Protein AF-A0A9D4PZQ8-F1 (afdb_monomer_lite)

Structure (mmCIF, N/CA/C/O backbone):
data_AF-A0A9D4PZQ8-F1
#
_entry.id   AF-A0A9D4PZQ8-F1
#
loop_
_atom_site.group_PDB
_atom_site.id
_atom_site.type_symbol
_atom_site.label_atom_id
_atom_site.label_alt_id
_atom_site.label_comp_id
_atom_site.label_asym_id
_atom_site.label_entity_id
_atom_site.label_seq_id
_atom_site.pdbx_PDB_ins_code
_atom_site.Cartn_x
_atom_site.Cartn_y
_atom_site.Cartn_z
_atom_site.occupancy
_atom_site.B_iso_or_equiv
_atom_site.auth_seq_id
_atom_site.auth_comp_id
_atom_site.auth_asym_id
_atom_site.auth_atom_id
_atom_site.pdbx_PDB_model_num
ATOM 1 N N . MET A 1 1 ? -15.134 10.554 10.521 1.00 44.50 1 MET A N 1
ATOM 2 C CA . MET A 1 1 ? -15.405 10.206 11.937 1.00 44.50 1 MET A CA 1
ATOM 3 C C . MET A 1 1 ? -14.062 10.212 12.664 1.00 44.50 1 MET A C 1
ATOM 5 O O . MET A 1 1 ? -13.111 9.710 12.085 1.00 44.50 1 MET A O 1
ATOM 9 N N . LYS A 1 2 ? -13.906 10.844 13.838 1.00 48.41 2 LYS A N 1
ATOM 10 C CA . LYS A 1 2 ? -12.590 10.905 14.511 1.00 48.41 2 LYS A CA 1
ATOM 11 C C . LYS A 1 2 ? -12.304 9.585 15.237 1.00 48.41 2 LYS A C 1
ATOM 13 O O . LYS A 1 2 ? -12.629 9.455 16.414 1.00 48.41 2 LYS A O 1
ATOM 18 N N . VAL A 1 3 ? -11.689 8.634 14.533 1.00 60.78 3 VAL A N 1
ATOM 19 C CA . VAL A 1 3 ? -11.240 7.337 15.083 1.00 60.78 3 VAL A CA 1
ATOM 20 C C . VAL A 1 3 ? -10.317 7.534 16.292 1.00 60.78 3 VAL A C 1
ATOM 22 O O . VAL A 1 3 ? -10.398 6.782 17.257 1.00 60.78 3 VAL A O 1
ATOM 25 N N . SER A 1 4 ? -9.549 8.632 16.309 1.00 64.62 4 SER A N 1
ATOM 26 C CA . SER A 1 4 ? -8.685 9.015 17.433 1.00 64.62 4 SER A CA 1
ATOM 27 C C . SER A 1 4 ? -9.417 9.145 18.772 1.00 64.62 4 SER A C 1
ATOM 29 O O . SER A 1 4 ? -8.834 8.894 19.819 1.00 64.62 4 SER A O 1
ATOM 31 N N . CYS A 1 5 ? -10.692 9.541 18.766 1.00 66.81 5 CYS A N 1
ATOM 32 C CA . CYS A 1 5 ? -11.461 9.661 20.001 1.00 66.81 5 CYS A CA 1
ATOM 33 C C . CYS A 1 5 ? -11.818 8.276 20.558 1.00 66.81 5 CYS A C 1
ATOM 35 O O . CYS A 1 5 ? -11.727 8.050 21.759 1.00 66.81 5 CYS A O 1
ATOM 37 N N . ALA A 1 6 ? -12.164 7.332 19.676 1.00 65.50 6 ALA A N 1
ATOM 38 C CA . ALA A 1 6 ? -12.470 5.960 20.060 1.00 65.50 6 ALA A CA 1
ATOM 39 C C . ALA A 1 6 ? -11.222 5.228 20.577 1.00 65.50 6 ALA A C 1
ATOM 41 O O . ALA A 1 6 ? -11.290 4.577 21.614 1.00 65.50 6 ALA A O 1
ATOM 42 N N . THR A 1 7 ? -10.066 5.392 19.926 1.00 70.50 7 THR A N 1
ATOM 43 C CA . THR A 1 7 ? -8.811 4.765 20.377 1.00 70.50 7 THR A CA 1
ATOM 44 C C . THR A 1 7 ? -8.305 5.339 21.702 1.00 70.50 7 THR A C 1
ATOM 46 O O . THR A 1 7 ? -7.795 4.594 22.534 1.00 70.50 7 THR A O 1
ATOM 49 N N . LEU A 1 8 ? -8.507 6.637 21.962 1.00 78.62 8 LEU A N 1
ATOM 50 C CA . LEU A 1 8 ? -8.163 7.250 23.251 1.00 78.62 8 LEU A CA 1
ATOM 51 C C . LEU A 1 8 ? -8.954 6.654 24.421 1.00 78.62 8 LEU A C 1
ATOM 53 O O . LEU A 1 8 ? -8.379 6.450 25.493 1.00 78.62 8 LEU A O 1
ATOM 57 N N . VAL A 1 9 ? -10.240 6.344 24.219 1.00 81.94 9 VAL A N 1
ATOM 58 C CA . VAL A 1 9 ? -11.079 5.705 25.247 1.00 81.94 9 VAL A CA 1
ATOM 59 C C . VAL A 1 9 ? -10.479 4.365 25.668 1.00 81.94 9 VAL A C 1
ATOM 61 O O . VAL A 1 9 ? -10.385 4.098 26.860 1.00 81.94 9 VAL A O 1
ATOM 64 N N . PHE A 1 10 ? -9.995 3.564 24.720 1.00 85.19 10 PHE A N 1
ATOM 65 C CA . PHE A 1 10 ? -9.394 2.253 24.993 1.00 85.19 10 PHE A CA 1
ATOM 66 C C . PHE A 1 10 ? -7.896 2.306 25.332 1.00 85.19 10 PHE A C 1
ATOM 68 O O . PHE A 1 10 ? -7.243 1.267 25.401 1.00 85.19 10 PHE A O 1
ATOM 75 N N . SER A 1 11 ? -7.331 3.495 25.559 1.00 86.88 11 SER A N 1
ATOM 76 C CA . SER A 1 11 ? -5.900 3.629 25.831 1.00 86.88 11 SER A CA 1
ATOM 77 C C . SER A 1 11 ? -5.494 3.024 27.187 1.00 86.88 11 SER A C 1
ATOM 79 O O . SER A 1 11 ? -6.258 3.094 28.160 1.00 86.88 11 SER A O 1
ATOM 81 N N . PRO A 1 12 ? -4.248 2.520 27.319 1.00 88.38 12 PRO A N 1
ATOM 82 C CA . PRO A 1 12 ? -3.737 1.989 28.585 1.00 88.38 12 PRO A CA 1
ATOM 83 C C . PRO A 1 12 ? -3.819 2.983 29.746 1.00 88.38 12 PRO A C 1
ATOM 85 O O . PRO A 1 12 ? -4.042 2.580 30.887 1.00 88.38 12 PRO A O 1
ATOM 88 N N . ALA A 1 13 ? -3.670 4.281 29.462 1.00 91.00 13 ALA A N 1
ATOM 89 C CA . ALA A 1 13 ? -3.755 5.338 30.463 1.00 91.00 13 ALA A CA 1
ATOM 90 C C . ALA A 1 13 ? -5.168 5.450 31.055 1.00 91.00 13 ALA A C 1
ATOM 92 O O . ALA A 1 13 ? -5.319 5.500 32.276 1.00 91.00 13 ALA A O 1
ATOM 93 N N . VAL A 1 14 ? -6.206 5.438 30.211 1.00 90.19 14 VAL A N 1
ATOM 94 C CA . VAL A 1 14 ? -7.604 5.508 30.666 1.00 90.19 14 VAL A CA 1
ATOM 95 C C . VAL A 1 14 ? -7.984 4.242 31.431 1.00 90.19 14 VAL A C 1
ATOM 97 O O . VAL A 1 14 ? -8.520 4.337 32.534 1.00 90.19 14 VAL A O 1
ATOM 100 N N . ILE A 1 15 ? -7.636 3.065 30.901 1.00 91.56 15 ILE A N 1
ATOM 101 C CA . ILE A 1 15 ? -7.900 1.775 31.557 1.00 91.56 15 ILE A CA 1
ATOM 102 C C . ILE A 1 15 ? -7.240 1.726 32.941 1.00 91.56 15 ILE A C 1
ATOM 104 O O . ILE A 1 15 ? -7.916 1.450 33.930 1.00 91.56 15 ILE A O 1
ATOM 108 N N . SER A 1 16 ? -5.950 2.064 33.031 1.00 92.38 16 SER A N 1
ATOM 109 C CA . SER A 1 16 ? -5.212 2.063 34.304 1.00 92.38 16 SER A CA 1
ATOM 110 C C . SER A 1 16 ? -5.800 3.055 35.309 1.00 92.38 16 SER A C 1
ATOM 112 O O . SER A 1 16 ? -5.830 2.783 36.508 1.00 92.38 16 SER A O 1
ATOM 114 N N . SER A 1 17 ? -6.302 4.195 34.825 1.00 92.00 17 SER A N 1
ATOM 115 C CA . SER A 1 17 ? -6.950 5.203 35.670 1.00 92.00 17 SER A CA 1
ATOM 116 C C . SER A 1 17 ? -8.256 4.672 36.266 1.00 92.00 17 SER A C 1
ATOM 118 O O . SER A 1 17 ? -8.489 4.823 37.464 1.00 92.00 17 SER A O 1
ATOM 120 N N . LEU A 1 18 ? -9.082 3.993 35.464 1.00 91.38 18 LEU A N 1
ATOM 121 C CA . LEU A 1 18 ? -10.315 3.355 35.938 1.00 91.38 18 LEU A CA 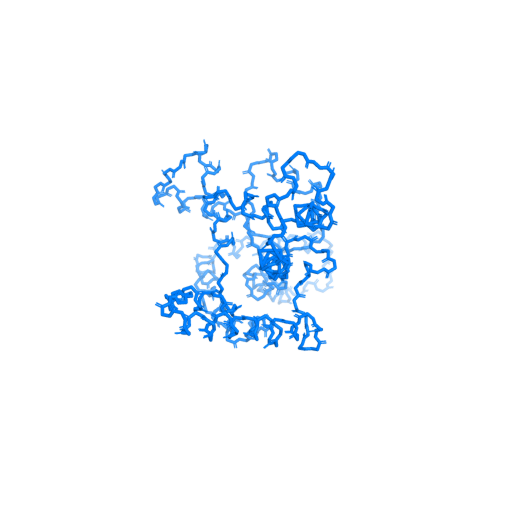1
ATOM 122 C C . LEU A 1 18 ? -10.024 2.226 36.933 1.00 91.38 18 LEU A C 1
ATOM 124 O O . LEU A 1 18 ? -10.668 2.161 37.978 1.00 91.38 18 LEU A O 1
ATOM 128 N N . GLU A 1 19 ? -9.017 1.391 36.665 1.00 93.31 19 GLU A N 1
ATOM 129 C CA . GLU A 1 19 ? -8.572 0.349 37.600 1.00 93.31 19 GLU A CA 1
ATOM 130 C C . GLU A 1 19 ? -8.093 0.926 38.931 1.00 93.31 19 GLU A C 1
ATOM 132 O O . GLU A 1 19 ? -8.376 0.374 39.999 1.00 93.31 19 GLU A O 1
ATOM 137 N N . PHE A 1 20 ? -7.367 2.043 38.879 1.00 93.12 20 PHE A N 1
ATOM 138 C CA . PHE A 1 20 ? -6.907 2.733 40.073 1.00 93.12 20 PHE A CA 1
ATOM 139 C C . PHE A 1 20 ? -8.083 3.276 40.890 1.00 93.12 20 PHE A C 1
ATOM 141 O O . PHE A 1 20 ? -8.125 3.045 42.099 1.00 93.12 20 PHE A O 1
ATOM 148 N N . LEU A 1 21 ? -9.052 3.937 40.247 1.00 92.19 21 LEU A N 1
ATOM 149 C CA . LEU A 1 21 ? -10.245 4.469 40.916 1.00 92.19 21 LEU A CA 1
ATOM 150 C C . LEU A 1 21 ? -11.112 3.357 41.520 1.00 92.19 21 LEU A C 1
ATOM 152 O O . LEU A 1 21 ? -11.568 3.497 42.654 1.00 92.19 21 LEU A O 1
ATOM 156 N N . GLN A 1 22 ? -11.265 2.231 40.816 1.00 91.81 22 GLN A N 1
ATOM 157 C CA . GLN A 1 22 ? -11.989 1.060 41.313 1.00 91.81 22 GLN A CA 1
ATOM 158 C C . GLN A 1 22 ? -11.357 0.502 42.598 1.00 91.81 22 GLN A C 1
ATOM 160 O O . GLN A 1 22 ? -12.056 0.207 43.569 1.00 91.81 22 GLN A O 1
ATOM 165 N N . LYS A 1 23 ? -10.024 0.361 42.617 1.00 91.69 23 LYS A N 1
ATOM 166 C CA . LYS A 1 23 ? -9.278 -0.197 43.758 1.00 91.69 23 LYS A CA 1
ATOM 167 C C . LYS A 1 23 ? -9.123 0.794 44.913 1.00 91.69 23 LYS A C 1
ATOM 169 O O . LYS A 1 23 ? -8.933 0.372 46.051 1.00 91.69 23 LYS A O 1
ATOM 174 N N . ASN A 1 24 ? -9.212 2.097 44.640 1.00 91.31 24 ASN A N 1
ATOM 175 C CA . ASN A 1 24 ? -8.951 3.162 45.607 1.00 91.31 24 ASN A CA 1
ATOM 176 C C . ASN A 1 24 ? -10.146 4.128 45.719 1.00 91.31 24 ASN A C 1
ATOM 178 O O . ASN A 1 24 ? -10.041 5.294 45.335 1.00 91.31 24 ASN A O 1
ATOM 182 N N . PRO A 1 25 ? -11.269 3.710 46.334 1.00 86.38 25 PRO A N 1
ATOM 183 C CA . PRO A 1 25 ? -12.494 4.515 46.410 1.00 86.38 25 PRO A CA 1
ATOM 184 C C . PRO A 1 25 ? -12.366 5.793 47.258 1.00 86.38 25 PRO A C 1
ATOM 186 O O . PRO A 1 25 ? -13.304 6.580 47.317 1.00 86.38 25 PRO A O 1
ATOM 189 N N . LYS A 1 26 ? -11.227 6.001 47.935 1.00 89.56 26 LYS A N 1
ATOM 190 C CA . LYS A 1 26 ? -10.909 7.215 48.707 1.00 89.56 26 LYS A CA 1
ATOM 191 C C . LYS A 1 26 ? -9.968 8.178 47.976 1.00 89.56 26 LYS A C 1
ATOM 193 O O . LYS A 1 26 ? -9.690 9.248 48.502 1.00 89.56 26 LYS A O 1
ATOM 198 N N . ALA A 1 27 ? -9.446 7.804 46.806 1.00 88.75 27 ALA A N 1
ATOM 199 C CA . ALA A 1 27 ? -8.443 8.601 46.097 1.00 88.75 27 ALA A CA 1
ATOM 200 C C . ALA A 1 27 ? -9.022 9.849 45.407 1.00 88.75 27 ALA A C 1
ATOM 202 O O . ALA A 1 27 ? -8.272 10.749 45.047 1.00 88.75 27 ALA A O 1
ATOM 203 N N . HIS A 1 28 ? -10.341 9.904 45.214 1.00 90.88 28 HIS A N 1
ATOM 204 C CA . HIS A 1 28 ? -11.038 11.029 44.601 1.00 90.88 28 HIS A CA 1
ATOM 205 C C . HIS A 1 28 ? -12.471 11.105 45.139 1.00 90.88 28 HIS A C 1
ATOM 207 O O . HIS A 1 28 ? -13.066 10.072 45.441 1.00 90.88 28 HIS A O 1
ATOM 213 N N . GLU A 1 29 ? -13.048 12.306 45.198 1.00 91.31 29 GLU A N 1
ATOM 214 C CA . GLU A 1 29 ? -14.436 12.549 45.640 1.00 91.31 29 GLU A CA 1
ATOM 215 C C . GLU A 1 29 ? -15.465 11.676 44.899 1.00 91.31 29 GLU A C 1
ATOM 217 O O . GLU A 1 29 ? -16.406 11.162 45.497 1.00 91.31 29 GLU A O 1
ATOM 222 N N . ARG A 1 30 ? -15.221 11.436 43.609 1.00 88.50 30 ARG A N 1
ATOM 223 C CA . ARG A 1 30 ? -16.054 10.607 42.722 1.00 88.50 30 ARG A CA 1
ATOM 224 C C . ARG A 1 30 ? -15.556 9.171 42.535 1.00 88.50 30 ARG A C 1
ATOM 226 O O . ARG A 1 30 ? -16.133 8.430 41.750 1.00 88.50 30 ARG A O 1
ATOM 233 N N . ALA A 1 31 ? -14.485 8.747 43.213 1.00 86.62 31 ALA A N 1
ATOM 234 C CA . ALA A 1 31 ? -13.920 7.403 43.018 1.00 86.62 31 ALA A CA 1
ATOM 235 C C . ALA A 1 31 ? -14.918 6.286 43.379 1.00 86.62 31 ALA A C 1
ATOM 237 O O . ALA A 1 31 ? -14.895 5.211 42.784 1.00 86.62 31 ALA A O 1
ATOM 238 N N . SER A 1 32 ? -15.833 6.554 44.314 1.00 87.56 32 SER A N 1
ATOM 239 C CA . SER A 1 32 ? -16.907 5.635 44.698 1.00 87.56 32 SER A CA 1
ATOM 240 C C . SER A 1 32 ? -17.865 5.288 43.551 1.00 87.56 32 SER A C 1
ATOM 242 O O . SER A 1 32 ? -18.391 4.177 43.551 1.00 87.56 32 SER A O 1
ATOM 244 N N . GLU A 1 33 ? -18.041 6.171 42.559 1.00 89.56 33 GLU A N 1
ATOM 245 C CA . GLU A 1 33 ? -18.874 5.930 41.365 1.00 89.56 33 GLU A CA 1
ATOM 246 C C . GLU A 1 33 ? -18.308 4.811 40.474 1.00 89.56 33 GLU A C 1
ATOM 248 O O . GLU A 1 33 ? -19.037 4.198 39.700 1.00 89.56 33 GLU A O 1
ATOM 253 N N . PHE A 1 34 ? -17.012 4.512 40.596 1.00 87.19 34 PHE A N 1
ATOM 254 C CA . PHE A 1 34 ? -16.307 3.531 39.767 1.00 87.19 34 PHE A CA 1
ATOM 255 C C . PHE A 1 34 ? -16.133 2.172 40.453 1.00 87.19 34 PHE A C 1
ATOM 257 O O . PHE A 1 34 ? -15.422 1.314 39.941 1.00 87.19 34 PHE A O 1
ATOM 264 N N . ARG A 1 35 ? -16.771 1.934 41.603 1.00 85.81 35 ARG A N 1
ATOM 265 C CA . ARG A 1 35 ? -16.629 0.665 42.340 1.00 85.81 35 ARG A CA 1
ATOM 266 C C . ARG A 1 35 ? -17.006 -0.557 41.490 1.00 85.81 35 ARG A C 1
ATOM 268 O O . ARG A 1 35 ? -16.309 -1.570 41.524 1.00 85.81 35 ARG A O 1
ATOM 275 N N . ASP A 1 36 ? -18.051 -0.419 40.679 1.00 85.94 36 ASP A N 1
ATOM 276 C CA . ASP A 1 36 ? -18.642 -1.517 39.907 1.00 85.94 36 ASP A CA 1
ATOM 277 C C . ASP A 1 36 ? -18.233 -1.500 38.422 1.00 85.94 36 ASP A C 1
ATOM 279 O O . ASP A 1 36 ? -18.831 -2.178 37.590 1.00 85.94 36 ASP A O 1
ATOM 283 N N . CYS A 1 37 ? -17.184 -0.754 38.053 1.00 86.62 37 CYS A N 1
ATOM 284 C CA . CYS A 1 37 ? -16.765 -0.622 36.653 1.00 86.62 37 CYS A CA 1
ATOM 285 C C . CYS A 1 37 ? -15.916 -1.798 36.127 1.00 86.62 37 CYS A C 1
ATOM 287 O O . CYS A 1 37 ? -15.367 -1.714 35.029 1.00 86.62 37 CYS A O 1
ATOM 289 N N . GLY A 1 38 ? -15.815 -2.907 36.870 1.00 86.88 38 GLY A N 1
ATOM 290 C CA . GLY A 1 38 ? -14.958 -4.047 36.522 1.00 86.88 38 GLY A CA 1
ATOM 291 C C . GLY A 1 38 ? -15.260 -4.635 35.143 1.00 86.88 38 GLY A C 1
ATOM 292 O O . GLY A 1 38 ? -14.351 -4.823 34.340 1.00 86.88 38 GLY A O 1
ATOM 293 N N . SER A 1 39 ? -16.539 -4.842 34.819 1.00 83.44 39 SER A N 1
ATOM 294 C CA . SER A 1 39 ? -16.952 -5.327 33.495 1.00 83.44 39 SER A CA 1
ATOM 295 C C . SER A 1 39 ? -16.580 -4.350 32.377 1.00 83.44 39 SER A C 1
ATOM 297 O O . SER A 1 39 ? -16.154 -4.777 31.304 1.00 83.44 39 SER A O 1
ATOM 299 N N . THR A 1 40 ? -16.682 -3.044 32.638 1.00 85.12 40 THR A N 1
ATOM 300 C CA . THR A 1 40 ? -16.274 -1.992 31.699 1.00 85.12 40 THR A CA 1
ATOM 301 C C . THR A 1 40 ? -14.767 -2.019 31.470 1.00 85.12 40 THR A C 1
ATOM 303 O O . THR A 1 40 ? -14.331 -1.985 30.324 1.00 85.12 40 THR A O 1
ATOM 306 N N . ILE A 1 41 ? -13.967 -2.149 32.531 1.00 88.12 41 ILE A N 1
ATOM 307 C CA . ILE A 1 41 ? -12.506 -2.286 32.433 1.00 88.12 41 ILE A CA 1
ATOM 308 C C . ILE A 1 41 ? -12.140 -3.515 31.594 1.00 88.12 41 ILE A C 1
ATOM 310 O O . ILE A 1 41 ? -11.307 -3.408 30.695 1.00 88.12 41 ILE A O 1
ATOM 314 N N . THR A 1 42 ? -12.775 -4.664 31.846 1.00 89.12 42 THR A N 1
ATOM 315 C CA . THR A 1 42 ? -12.542 -5.891 31.069 1.00 89.12 42 THR A CA 1
ATOM 316 C C . THR A 1 42 ? -12.875 -5.683 29.595 1.00 89.12 42 THR A C 1
ATOM 318 O O . THR A 1 42 ? -12.037 -5.966 28.743 1.00 89.12 42 THR A O 1
ATOM 321 N N . PHE A 1 43 ? -14.043 -5.115 29.283 1.00 86.81 43 PHE A N 1
ATOM 322 C CA . PHE A 1 43 ? -14.417 -4.780 27.907 1.00 86.81 43 PHE A CA 1
ATOM 323 C C . PHE A 1 43 ? -13.382 -3.865 27.243 1.00 86.81 43 PHE A C 1
ATOM 325 O O . PHE A 1 43 ? -12.929 -4.141 26.134 1.00 86.81 43 PHE A O 1
ATOM 332 N N . MET A 1 44 ? -12.957 -2.807 27.936 1.00 88.12 44 MET A N 1
ATOM 333 C CA . MET A 1 44 ? -11.987 -1.856 27.398 1.00 88.12 44 MET A CA 1
ATOM 334 C C . MET A 1 44 ? -10.626 -2.500 27.133 1.00 88.12 44 MET A C 1
ATOM 336 O O . MET A 1 44 ? -10.000 -2.180 26.128 1.00 88.12 44 MET A O 1
ATOM 340 N N . LYS A 1 45 ? -10.186 -3.429 27.990 1.00 89.94 45 LYS A N 1
ATOM 341 C CA . LYS A 1 45 ? -8.954 -4.202 27.785 1.00 89.94 45 LYS A CA 1
ATOM 342 C C . LYS A 1 45 ? -9.039 -5.110 26.566 1.00 89.94 45 LYS A C 1
ATOM 344 O O . LYS A 1 45 ? -8.116 -5.106 25.758 1.00 89.94 45 LYS A O 1
ATOM 349 N N . ILE A 1 46 ? -10.137 -5.854 26.427 1.00 88.44 46 ILE A N 1
ATOM 350 C CA . ILE A 1 46 ? -10.335 -6.762 25.293 1.00 88.44 46 ILE A CA 1
ATOM 351 C C . ILE A 1 46 ? -10.392 -5.973 23.981 1.00 88.44 46 ILE A C 1
ATOM 353 O O . ILE A 1 46 ? -9.667 -6.280 23.040 1.00 88.44 46 ILE A O 1
ATOM 357 N N . VAL A 1 47 ? -11.199 -4.912 23.924 1.00 83.94 47 VAL A N 1
ATOM 358 C CA . VAL A 1 47 ? -11.336 -4.093 22.711 1.00 83.94 47 VAL A CA 1
ATOM 359 C C . VAL A 1 47 ? -10.054 -3.319 22.403 1.00 83.94 47 VAL A C 1
ATOM 361 O O . VAL A 1 47 ? -9.661 -3.248 21.243 1.00 83.94 47 VAL A O 1
ATOM 364 N N . GLY A 1 48 ? -9.364 -2.787 23.416 1.00 84.94 48 GLY A N 1
ATOM 365 C CA . GLY A 1 48 ? -8.065 -2.132 23.239 1.00 84.94 48 GLY A CA 1
ATOM 366 C C . GLY A 1 48 ? -7.017 -3.078 22.656 1.00 84.94 48 GLY A C 1
ATOM 367 O O . GLY A 1 48 ? -6.352 -2.734 21.685 1.00 84.94 48 GLY A O 1
ATOM 368 N N . MET A 1 49 ? -6.940 -4.308 23.171 1.00 84.69 49 MET A N 1
ATOM 369 C CA . MET A 1 49 ? -6.042 -5.331 22.635 1.00 84.69 49 MET A CA 1
ATOM 370 C C . MET A 1 49 ? -6.411 -5.740 21.204 1.00 84.69 49 MET A C 1
ATOM 372 O O . MET A 1 49 ? -5.521 -5.912 20.374 1.00 84.69 49 MET A O 1
ATOM 376 N N . TRP A 1 50 ? -7.705 -5.834 20.886 1.00 83.25 50 TRP A N 1
ATOM 377 C CA . TRP A 1 50 ? -8.159 -6.067 19.515 1.00 83.25 50 TRP A CA 1
ATOM 378 C C . TRP A 1 50 ? -7.713 -4.938 18.573 1.00 83.25 50 TRP A C 1
ATOM 380 O O . TRP A 1 50 ? -7.180 -5.232 17.505 1.00 83.25 50 TRP A O 1
ATOM 390 N N . TYR A 1 51 ? -7.850 -3.666 18.970 1.00 79.12 51 TYR A N 1
ATOM 391 C CA . TYR A 1 51 ? -7.357 -2.531 18.176 1.00 79.12 51 TYR A CA 1
ATOM 392 C C . TYR A 1 51 ? -5.839 -2.582 17.981 1.00 79.12 51 TYR A C 1
ATOM 394 O O . TYR A 1 51 ? -5.374 -2.449 16.853 1.00 79.12 51 TYR A O 1
ATOM 402 N N . ASP A 1 52 ? -5.074 -2.824 19.048 1.00 78.06 52 ASP A N 1
ATOM 403 C CA . ASP A 1 52 ? -3.607 -2.871 18.995 1.00 78.06 52 ASP A CA 1
ATOM 404 C C . ASP A 1 52 ? -3.081 -3.963 18.051 1.00 78.06 52 ASP A C 1
ATOM 406 O O . ASP A 1 52 ? -2.055 -3.770 17.402 1.00 78.06 52 ASP A O 1
ATOM 410 N N . LEU A 1 53 ? -3.771 -5.108 17.974 1.00 76.88 53 LEU A N 1
ATOM 411 C CA . LEU A 1 53 ? -3.404 -6.212 17.083 1.00 76.88 53 LEU A CA 1
ATOM 412 C C . LEU A 1 53 ? -3.740 -5.938 15.612 1.00 76.88 53 LEU A C 1
ATOM 414 O O . LEU A 1 53 ? -3.060 -6.459 14.730 1.00 76.88 53 LEU A O 1
ATOM 418 N N . HIS A 1 54 ? -4.774 -5.139 15.344 1.00 73.31 54 HIS A N 1
ATOM 419 C CA . HIS A 1 54 ? -5.194 -4.804 13.979 1.00 73.31 54 HIS A CA 1
ATOM 420 C C . HIS A 1 54 ? -4.553 -3.508 13.456 1.00 73.31 54 HIS A C 1
ATOM 422 O O . HIS A 1 54 ? -4.532 -3.287 12.246 1.00 73.31 54 HIS A O 1
ATOM 428 N N . ASP A 1 55 ? -3.987 -2.672 14.329 1.00 72.25 55 ASP A N 1
ATOM 429 C CA . ASP A 1 55 ? -3.168 -1.524 13.939 1.00 72.25 55 ASP A CA 1
ATOM 430 C C . ASP A 1 55 ? -1.724 -1.956 13.645 1.00 72.25 55 ASP A C 1
ATOM 432 O O . ASP A 1 55 ? -0.845 -1.917 14.504 1.00 72.25 55 ASP A O 1
ATOM 436 N N . THR A 1 56 ? -1.453 -2.340 12.398 1.00 63.16 56 THR A N 1
ATOM 437 C CA . THR A 1 56 ? -0.102 -2.725 11.956 1.00 63.16 56 THR A CA 1
ATOM 438 C C . THR A 1 56 ? 0.746 -1.544 11.468 1.00 63.16 56 THR A C 1
ATOM 440 O O . THR A 1 56 ? 1.821 -1.742 10.899 1.00 63.16 56 THR A O 1
ATOM 443 N N . SER A 1 57 ? 0.270 -0.303 11.622 1.00 60.97 57 SER A N 1
ATOM 444 C CA . SER A 1 57 ? 0.925 0.879 11.042 1.00 60.97 57 SER A CA 1
ATOM 445 C C . SER A 1 57 ? 2.191 1.302 11.794 1.00 60.97 57 SER A C 1
ATOM 447 O O . SER A 1 57 ? 3.093 1.908 11.213 1.00 60.97 57 SER A O 1
ATOM 449 N N . GLY A 1 58 ? 2.284 0.960 13.083 1.00 59.69 58 GLY A N 1
ATOM 450 C CA . GLY A 1 58 ? 3.348 1.424 13.973 1.00 59.69 58 GLY A CA 1
ATOM 451 C C . GLY A 1 58 ? 4.620 0.575 13.991 1.00 59.69 58 GLY A C 1
ATOM 452 O O . GLY A 1 58 ? 5.634 1.060 14.493 1.00 59.69 58 GLY A O 1
ATOM 453 N N . TRP A 1 59 ? 4.586 -0.665 13.478 1.00 57.53 59 TRP A N 1
ATOM 454 C CA . TRP A 1 59 ? 5.720 -1.612 13.484 1.00 57.53 59 TRP A CA 1
ATOM 455 C C . TRP A 1 59 ? 6.393 -1.763 14.866 1.00 57.53 59 TRP A C 1
ATOM 457 O O . TRP A 1 59 ? 7.601 -1.963 14.987 1.00 57.53 59 TRP A O 1
ATOM 467 N N . LYS A 1 60 ? 5.608 -1.644 15.941 1.00 61.00 60 LYS A N 1
ATOM 468 C CA . LYS A 1 60 ? 6.023 -1.915 17.328 1.00 61.00 60 LYS A CA 1
ATOM 469 C C . LYS A 1 60 ? 5.574 -3.320 17.713 1.00 61.00 60 LYS A C 1
ATOM 471 O O . LYS A 1 60 ? 4.628 -3.812 17.125 1.00 61.00 60 LYS A O 1
ATOM 476 N N . SER A 1 61 ? 6.197 -3.935 18.725 1.00 61.78 61 SER A N 1
ATOM 477 C CA . SER A 1 61 ? 5.966 -5.327 19.182 1.00 61.78 61 SER A CA 1
ATOM 478 C C . SER A 1 61 ? 4.588 -5.940 18.850 1.00 61.78 61 SER A C 1
ATOM 480 O O . SER A 1 61 ? 4.540 -6.936 18.138 1.00 61.78 61 SER A O 1
ATOM 482 N N . ARG A 1 62 ? 3.477 -5.353 19.328 1.00 63.00 62 ARG A N 1
ATOM 483 C CA . ARG A 1 62 ? 2.110 -5.873 19.101 1.00 63.00 62 ARG A CA 1
ATOM 484 C C . ARG A 1 62 ? 1.438 -5.382 17.810 1.00 63.00 62 ARG A C 1
ATOM 486 O O . ARG A 1 62 ? 0.527 -6.045 17.337 1.00 63.00 62 ARG A O 1
ATOM 493 N N . GLN A 1 63 ? 1.954 -4.304 17.229 1.00 65.81 63 GLN A N 1
ATOM 494 C CA . GLN A 1 63 ? 1.536 -3.625 15.996 1.00 65.81 63 GLN A CA 1
ATOM 495 C C . GLN A 1 63 ? 2.309 -4.124 14.757 1.00 65.81 63 GLN A C 1
ATOM 497 O O . GLN A 1 63 ? 2.573 -3.363 13.823 1.00 65.81 63 GLN A O 1
ATOM 502 N N . MET A 1 64 ? 2.766 -5.380 14.766 1.00 64.31 64 MET A N 1
ATOM 503 C CA . MET A 1 64 ? 3.419 -6.004 13.611 1.00 64.31 64 MET A CA 1
ATOM 504 C C . MET A 1 64 ? 2.425 -6.885 12.849 1.00 64.31 64 MET A C 1
ATOM 506 O O . MET A 1 64 ? 1.597 -7.530 13.498 1.00 64.31 64 MET A O 1
ATOM 510 N N . PRO A 1 65 ? 2.530 -6.998 11.514 1.00 66.19 65 PRO A N 1
ATOM 511 C CA . PRO A 1 65 ? 1.763 -7.982 10.756 1.00 66.19 65 PRO A CA 1
ATOM 512 C C . PRO A 1 65 ? 1.936 -9.403 11.312 1.00 66.19 65 PRO A C 1
ATOM 514 O O . PRO A 1 65 ? 2.980 -9.735 11.880 1.00 66.19 65 PRO A O 1
ATOM 517 N N . PHE A 1 66 ? 0.921 -10.247 11.144 1.00 70.44 66 PHE A N 1
ATOM 518 C CA . PHE A 1 66 ? 1.049 -11.681 11.402 1.00 70.44 66 PHE A CA 1
ATOM 519 C C . PHE A 1 66 ? 1.879 -12.299 10.278 1.00 70.44 66 PHE A C 1
ATOM 521 O O . PHE A 1 66 ? 1.505 -12.210 9.109 1.00 70.44 66 PHE A O 1
ATOM 528 N N . VAL A 1 67 ? 3.028 -12.879 10.621 1.00 61.94 67 VAL A N 1
ATOM 529 C CA . VAL A 1 67 ? 3.972 -13.431 9.631 1.00 61.94 67 VAL A CA 1
ATOM 530 C C . VAL A 1 67 ? 3.857 -14.952 9.531 1.00 61.94 67 VAL A C 1
ATOM 532 O O . VAL A 1 67 ? 4.171 -15.531 8.495 1.00 61.94 67 VAL A O 1
ATOM 535 N N . THR A 1 68 ? 3.384 -15.609 10.590 1.00 69.81 68 THR A N 1
ATOM 536 C CA . THR A 1 68 ? 3.329 -17.071 10.699 1.00 69.81 68 THR A CA 1
ATOM 537 C C . THR A 1 68 ? 2.054 -17.510 11.412 1.00 69.81 68 THR A C 1
ATOM 539 O O . THR A 1 68 ? 1.562 -16.778 12.266 1.00 69.81 68 THR A O 1
ATOM 542 N N . SER A 1 69 ? 1.573 -18.722 11.130 1.00 70.94 69 SER A N 1
ATOM 543 C CA . SER A 1 69 ? 0.447 -19.348 11.845 1.00 70.94 69 SER A CA 1
ATOM 544 C C . SER A 1 69 ? 0.734 -19.628 13.321 1.00 70.94 69 SER A C 1
ATOM 546 O O . SER A 1 69 ? -0.198 -19.716 14.107 1.00 70.94 69 SER A O 1
ATOM 548 N N . GLU A 1 70 ? 2.011 -19.701 13.701 1.00 74.31 70 GLU A N 1
ATOM 549 C CA . GLU A 1 70 ? 2.445 -20.011 15.071 1.00 74.31 70 GLU A CA 1
ATOM 550 C C . GLU A 1 70 ? 2.631 -18.761 15.944 1.00 74.31 70 GLU A C 1
ATOM 552 O O . GLU A 1 70 ? 3.331 -18.791 16.951 1.00 74.31 70 GLU A O 1
ATOM 557 N N . ASP A 1 71 ? 2.072 -17.623 15.528 1.00 75.00 71 ASP A N 1
ATOM 558 C CA . ASP A 1 71 ? 2.141 -16.388 16.303 1.00 75.00 71 ASP A CA 1
ATOM 559 C C . ASP A 1 71 ? 1.173 -16.470 17.492 1.00 75.00 71 ASP A C 1
ATOM 561 O O . ASP A 1 71 ? -0.040 -16.525 17.302 1.00 75.00 71 ASP A O 1
ATOM 565 N N . ASP A 1 72 ? 1.687 -16.421 18.723 1.00 79.56 72 ASP A N 1
ATOM 566 C CA . ASP A 1 72 ? 0.878 -16.474 19.953 1.00 79.56 72 ASP A CA 1
ATOM 567 C C . ASP A 1 72 ? -0.241 -15.412 19.993 1.00 79.56 72 ASP A C 1
ATOM 569 O O . ASP A 1 72 ? -1.262 -15.581 20.663 1.00 79.56 72 ASP A O 1
ATOM 573 N N . ARG A 1 73 ? -0.087 -14.301 19.256 1.00 81.69 73 ARG A N 1
ATOM 574 C CA . ARG A 1 73 ? -1.124 -13.263 19.137 1.00 81.69 73 ARG A CA 1
ATOM 575 C C . ARG A 1 73 ? -2.352 -13.751 18.361 1.00 81.69 73 ARG A C 1
ATOM 577 O O . ARG A 1 73 ? -3.446 -13.240 18.605 1.00 81.69 73 ARG A O 1
ATOM 584 N N . LEU A 1 74 ? -2.190 -14.718 17.453 1.00 77.75 74 LEU A N 1
ATOM 585 C CA . LEU A 1 74 ? -3.300 -15.377 16.758 1.00 77.75 74 LEU A CA 1
ATOM 586 C C . LEU A 1 74 ? -4.113 -16.229 17.729 1.00 77.75 74 LEU A C 1
ATOM 588 O O . LEU A 1 74 ? -5.336 -16.147 17.701 1.00 77.75 74 LEU A O 1
ATOM 592 N N . ALA A 1 75 ? -3.457 -16.950 18.645 1.00 81.25 75 ALA A N 1
ATOM 593 C CA . ALA A 1 75 ? -4.152 -17.749 19.655 1.00 81.25 75 ALA A CA 1
ATOM 594 C C . ALA A 1 75 ? -5.107 -16.888 20.498 1.00 81.25 75 ALA A C 1
ATOM 596 O O . ALA A 1 75 ? -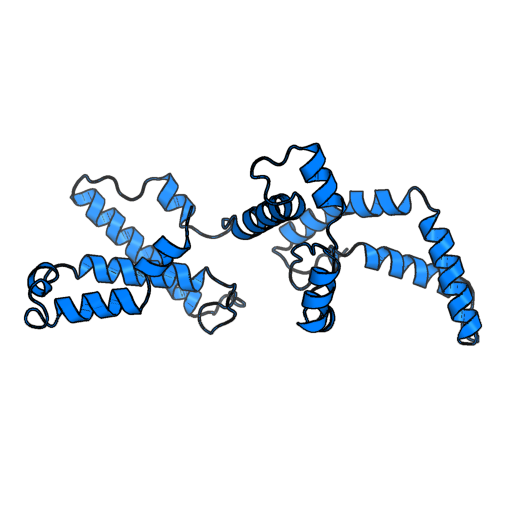6.254 -17.272 20.720 1.00 81.25 75 ALA A O 1
ATOM 597 N N . TRP A 1 76 ? -4.688 -15.676 20.879 1.00 87.31 76 TRP A N 1
ATOM 598 C CA . TRP A 1 76 ? -5.580 -14.749 21.580 1.00 87.31 76 TRP A CA 1
ATOM 599 C C . TRP A 1 76 ? -6.789 -14.326 20.731 1.00 87.31 76 TRP A C 1
ATOM 601 O O . TRP A 1 76 ? -7.907 -14.259 21.235 1.00 87.31 76 TRP A O 1
ATOM 611 N N . LEU A 1 77 ? -6.597 -14.046 19.437 1.00 82.00 77 LEU A N 1
ATOM 612 C CA . LEU A 1 77 ? -7.700 -13.669 18.544 1.00 82.00 77 LEU A CA 1
ATOM 613 C C . LEU A 1 77 ? -8.673 -14.822 18.290 1.00 82.00 77 LEU A C 1
ATOM 615 O O . LEU A 1 77 ? -9.877 -14.591 18.197 1.00 82.00 77 LEU A O 1
ATOM 619 N N . GLU A 1 78 ? -8.157 -16.039 18.155 1.00 79.25 78 GLU A N 1
ATOM 620 C CA . GLU A 1 78 ? -8.934 -17.220 17.779 1.00 79.25 78 GLU A CA 1
ATOM 621 C C . GLU A 1 78 ? -9.610 -17.903 18.964 1.00 79.25 78 GLU A C 1
ATOM 623 O O . GLU A 1 78 ? -10.645 -18.544 18.768 1.00 79.25 78 GLU A O 1
ATOM 628 N N . VAL A 1 79 ? -9.060 -17.755 20.173 1.00 81.88 79 VAL A N 1
ATOM 629 C CA . VAL A 1 79 ? -9.531 -18.443 21.383 1.00 81.88 79 VAL A CA 1
A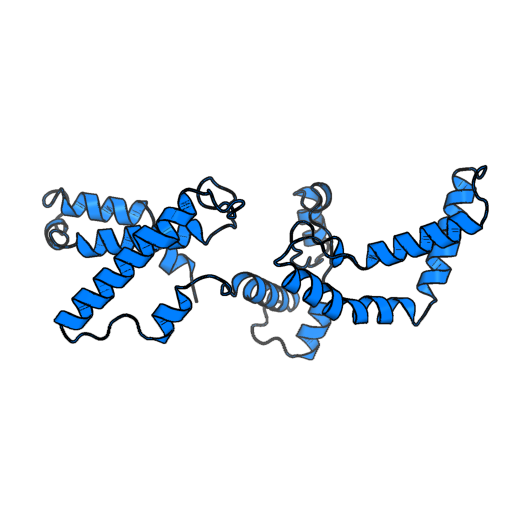TOM 630 C C . VAL A 1 79 ? -10.069 -17.459 22.418 1.00 81.88 79 VAL A C 1
ATOM 632 O O . VAL A 1 79 ? -11.234 -17.543 22.800 1.00 81.88 79 VAL A O 1
ATOM 635 N N . ASP A 1 80 ? -9.248 -16.514 22.877 1.00 85.75 80 ASP A N 1
ATOM 636 C CA . ASP A 1 80 ? -9.623 -15.646 24.001 1.00 85.75 80 ASP A CA 1
ATOM 637 C C . ASP A 1 80 ? -10.669 -14.599 23.590 1.00 85.75 80 ASP A C 1
ATOM 639 O O . ASP A 1 80 ? -11.669 -14.383 24.279 1.00 85.75 80 ASP A O 1
ATOM 643 N N . PHE A 1 81 ? -10.462 -13.944 22.445 1.00 86.31 81 PHE A N 1
ATOM 644 C CA . PHE A 1 81 ? -11.365 -12.913 21.939 1.00 86.31 81 PHE A CA 1
ATOM 645 C C . PHE A 1 81 ? -12.705 -13.500 21.487 1.00 86.31 81 PHE A C 1
ATOM 647 O O . PHE A 1 81 ? -13.764 -12.958 21.811 1.00 86.31 81 PHE A O 1
ATOM 654 N N . THR A 1 82 ? -12.676 -14.619 20.763 1.00 81.88 82 THR A N 1
ATOM 655 C CA . THR A 1 82 ? -13.886 -15.342 20.342 1.00 81.88 82 THR A CA 1
ATOM 656 C C . THR A 1 82 ? -14.656 -15.873 21.546 1.00 81.88 82 THR A C 1
ATOM 658 O O . THR A 1 82 ? -15.859 -15.629 21.621 1.00 81.88 82 THR A O 1
ATOM 661 N N . GLY A 1 83 ? -13.976 -16.487 22.520 1.00 84.38 83 GLY A N 1
ATOM 662 C CA . GLY A 1 83 ? -14.584 -16.948 23.769 1.00 84.38 83 GLY A CA 1
ATOM 663 C C . GLY A 1 83 ? -15.272 -15.810 24.523 1.00 84.38 83 GLY A C 1
ATOM 664 O O . GLY A 1 83 ? -16.435 -15.925 24.902 1.00 84.38 83 GLY A O 1
ATOM 665 N N . TYR A 1 84 ? -14.624 -14.646 24.623 1.00 88.00 84 TYR A N 1
ATOM 666 C CA . TYR A 1 84 ? -15.240 -13.456 25.215 1.00 88.00 84 TYR A CA 1
ATOM 667 C C . TYR A 1 84 ? -16.510 -12.992 24.474 1.00 88.00 84 TYR A C 1
ATOM 669 O O . TYR A 1 84 ? -17.507 -12.617 25.100 1.00 88.00 84 TYR A O 1
ATOM 677 N N . LEU A 1 85 ? -16.509 -13.008 23.136 1.00 82.94 85 LEU A N 1
ATOM 678 C CA . LEU A 1 85 ? -17.697 -12.663 22.345 1.00 82.94 85 LEU A CA 1
ATOM 679 C C . LEU A 1 85 ? -18.827 -13.688 22.517 1.00 82.94 85 LEU A C 1
ATOM 681 O O . LEU A 1 85 ? -20.004 -13.309 22.528 1.00 82.94 85 LEU A O 1
ATOM 685 N N . GLU A 1 86 ? -18.487 -14.969 22.649 1.00 81.19 86 GLU A N 1
ATOM 686 C CA . GLU A 1 86 ? -19.440 -16.041 22.938 1.00 81.19 86 GLU A CA 1
ATOM 687 C C . GLU A 1 86 ? -20.068 -15.877 24.323 1.00 81.19 86 GLU A C 1
ATOM 689 O O . GLU A 1 86 ? -21.294 -15.968 24.440 1.00 81.19 86 GLU A O 1
ATOM 694 N N . ASP A 1 87 ? -19.274 -15.519 25.331 1.00 84.62 87 ASP A N 1
ATOM 695 C CA . ASP A 1 87 ? -19.756 -15.211 26.678 1.00 84.62 87 ASP A CA 1
ATOM 696 C C . ASP A 1 87 ? -20.727 -14.026 26.663 1.00 84.62 87 ASP A C 1
ATOM 698 O O . ASP A 1 87 ? -21.845 -14.131 27.174 1.00 84.62 87 ASP A O 1
ATOM 702 N N . ILE A 1 88 ? -20.373 -12.917 25.994 1.00 81.12 88 ILE A N 1
ATOM 703 C CA . ILE A 1 88 ? -21.287 -11.771 25.832 1.00 81.12 88 ILE A CA 1
ATOM 704 C C . ILE A 1 88 ? -22.598 -12.220 25.190 1.00 81.12 88 ILE A C 1
ATOM 706 O O . ILE A 1 88 ? -23.680 -11.802 25.616 1.00 81.12 88 ILE A O 1
ATOM 710 N N . LYS A 1 89 ? -22.522 -13.044 24.143 1.00 78.12 89 LYS A N 1
ATOM 711 C CA . LYS A 1 89 ? -23.697 -13.528 23.416 1.00 78.12 89 LYS A CA 1
ATOM 712 C C . LYS A 1 89 ? -24.580 -14.398 24.310 1.00 78.12 89 LYS A C 1
ATOM 714 O O . LYS A 1 89 ? -25.800 -14.216 24.301 1.00 78.12 89 LYS A O 1
ATOM 719 N N . LEU A 1 90 ? -23.983 -15.305 25.081 1.00 81.31 90 LEU A N 1
ATOM 720 C CA . LEU A 1 90 ? -24.686 -16.186 26.009 1.00 81.31 90 LEU A CA 1
ATOM 721 C C . LEU A 1 90 ? -25.364 -15.389 27.130 1.00 81.31 90 LEU A C 1
ATOM 723 O O . LEU A 1 90 ? -26.557 -15.573 27.377 1.00 81.31 90 LEU A O 1
ATOM 727 N N . GLU A 1 91 ? -24.643 -14.464 27.765 1.00 81.19 91 GLU A N 1
ATOM 728 C CA . GLU A 1 91 ? -25.179 -13.613 28.835 1.00 81.19 91 GLU A CA 1
ATOM 729 C C . GLU A 1 91 ? -26.265 -12.654 28.321 1.00 81.19 91 GLU A C 1
ATOM 731 O O . GLU A 1 91 ? -27.304 -12.472 28.960 1.00 81.19 91 GLU A O 1
ATOM 736 N N . SER A 1 92 ? -26.102 -12.105 27.113 1.00 75.12 92 SER A N 1
ATOM 737 C CA . SER A 1 92 ? -27.122 -11.254 26.478 1.00 75.12 92 SER A CA 1
ATOM 738 C C . SER A 1 92 ? -28.417 -12.023 26.206 1.00 75.12 92 SER A C 1
ATOM 740 O O . SER A 1 92 ? -29.513 -11.497 26.428 1.00 75.12 92 SER A O 1
ATOM 742 N N . ALA A 1 93 ? -28.305 -13.287 25.778 1.00 74.75 93 ALA A N 1
ATOM 743 C CA . ALA A 1 93 ? -29.453 -14.155 25.533 1.00 74.75 93 ALA A CA 1
ATOM 744 C C . ALA A 1 93 ? -30.242 -14.450 26.821 1.00 74.75 93 ALA A C 1
ATOM 746 O O . ALA A 1 93 ? -31.476 -14.427 26.791 1.00 74.75 93 ALA A O 1
ATOM 747 N N . LYS A 1 94 ? -29.558 -14.647 27.960 1.00 77.44 94 LYS A N 1
ATOM 748 C CA . LYS A 1 94 ? -30.199 -14.833 29.279 1.00 77.44 94 LYS A CA 1
ATOM 749 C C . LYS A 1 94 ? -31.045 -13.623 29.685 1.00 77.44 94 LYS A C 1
ATOM 751 O O . LYS A 1 94 ? -32.133 -13.786 30.231 1.00 77.44 94 LYS A O 1
ATOM 756 N N . CYS A 1 95 ? -30.584 -12.419 29.355 1.00 72.19 95 CYS A N 1
ATOM 757 C CA . CYS A 1 95 ? -31.249 -11.162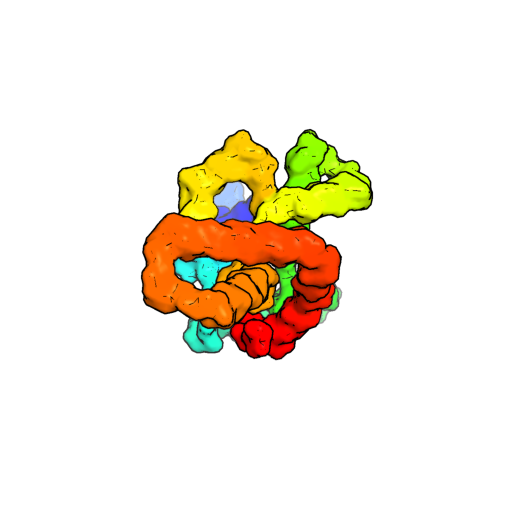 29.707 1.00 72.19 95 CYS A CA 1
ATOM 758 C C . CYS A 1 95 ? -32.271 -10.669 28.664 1.00 72.19 95 CYS A C 1
ATOM 760 O O . CYS A 1 95 ? -32.799 -9.568 28.813 1.00 72.19 95 CYS A O 1
ATOM 762 N N . ARG A 1 96 ? -32.549 -11.440 27.595 1.00 68.50 96 ARG A N 1
ATOM 763 C CA . ARG A 1 96 ? -33.362 -11.019 26.426 1.00 68.50 96 ARG A CA 1
ATOM 764 C C . ARG A 1 96 ? -32.896 -9.699 25.788 1.00 68.50 96 ARG A C 1
ATOM 766 O O . ARG A 1 96 ? -33.658 -9.054 25.065 1.00 68.50 96 ARG A O 1
ATOM 773 N N . ALA A 1 97 ? -31.651 -9.302 26.032 1.00 61.66 97 ALA A N 1
ATOM 774 C CA . ALA A 1 97 ? -31.033 -8.175 25.359 1.00 61.66 97 ALA A CA 1
ATOM 775 C C . ALA A 1 97 ? -30.611 -8.619 23.953 1.00 61.66 97 ALA A C 1
ATOM 777 O O . ALA A 1 97 ? -30.194 -9.761 23.745 1.00 61.66 97 ALA A O 1
ATOM 778 N N . LYS A 1 98 ? -30.706 -7.724 22.964 1.00 56.69 98 LYS A N 1
ATOM 779 C CA . LYS A 1 98 ? -30.045 -7.978 21.680 1.00 56.69 98 LYS A CA 1
ATOM 780 C C . LYS A 1 98 ? -28.540 -8.022 21.960 1.00 56.69 98 LYS A C 1
ATOM 782 O O . LYS A 1 98 ? -28.014 -7.076 22.541 1.00 56.69 98 LYS A O 1
ATOM 787 N N . SER A 1 99 ? -27.868 -9.103 21.562 1.00 62.28 99 SER A N 1
ATOM 788 C CA . SER A 1 99 ? -26.403 -9.142 21.489 1.00 62.28 99 SER A CA 1
ATOM 789 C C . SER A 1 99 ? -25.889 -8.056 20.530 1.00 62.28 99 SER A C 1
ATOM 791 O O . SER A 1 99 ? -26.666 -7.270 19.979 1.00 62.28 99 SER A O 1
ATOM 793 N N . LEU A 1 100 ? -24.588 -8.077 20.220 1.00 58.75 100 LEU A N 1
ATOM 794 C CA . LEU A 1 100 ? -24.079 -7.441 19.000 1.00 58.75 100 LEU A CA 1
ATOM 795 C C . LEU A 1 100 ? -24.997 -7.790 17.817 1.00 58.75 100 LEU A C 1
ATOM 797 O O . LEU A 1 100 ? -25.463 -8.934 17.713 1.00 58.75 100 LEU A O 1
ATOM 801 N N . THR A 1 101 ? -25.305 -6.812 16.957 1.00 60.59 101 THR A N 1
ATOM 802 C CA . THR A 1 101 ? -26.156 -7.083 15.794 1.00 60.59 101 THR A CA 1
ATOM 803 C C . THR A 1 101 ? -25.478 -8.124 14.904 1.00 60.59 101 THR A C 1
ATOM 805 O O . THR A 1 101 ? -24.257 -8.305 14.939 1.00 60.59 101 THR A O 1
ATOM 808 N N . LYS A 1 102 ? -26.268 -8.831 14.090 1.00 53.97 102 LYS A N 1
ATOM 809 C CA . LYS A 1 102 ? -25.729 -9.803 13.130 1.00 53.97 102 LYS A CA 1
ATOM 810 C C . LYS A 1 102 ? -24.694 -9.152 12.205 1.00 53.97 102 LYS A C 1
ATOM 812 O O . LYS A 1 102 ? -23.732 -9.816 11.827 1.00 53.97 102 LYS A O 1
ATOM 817 N N . GLU A 1 103 ? -24.870 -7.868 11.877 1.00 47.41 103 GLU A N 1
ATOM 818 C CA . GLU A 1 103 ? -23.842 -7.085 11.196 1.00 47.41 103 GLU A CA 1
ATOM 819 C C . GLU A 1 103 ? -22.586 -6.939 12.059 1.00 47.41 103 GLU A C 1
ATOM 821 O O . GLU A 1 103 ? -21.520 -7.365 11.627 1.00 47.41 103 GLU A O 1
ATOM 826 N N . THR A 1 104 ? -22.689 -6.401 13.279 1.00 52.78 104 THR A N 1
ATOM 827 C CA . THR A 1 104 ? -21.525 -6.130 14.141 1.00 52.78 104 THR A CA 1
ATOM 828 C C . THR A 1 104 ? -20.675 -7.376 14.395 1.00 52.78 104 THR A C 1
ATOM 830 O O . THR A 1 104 ? -19.458 -7.294 14.294 1.00 52.78 104 THR A O 1
ATOM 833 N N . PHE A 1 105 ? -21.298 -8.538 14.615 1.00 56.25 105 PHE A N 1
ATOM 834 C CA . PHE A 1 105 ? -20.587 -9.813 14.785 1.00 56.25 105 PHE A CA 1
ATOM 835 C C . PHE A 1 105 ? -19.853 -10.272 13.510 1.00 56.25 105 PHE A C 1
ATOM 837 O O . PHE A 1 105 ? -18.760 -10.833 13.572 1.00 56.25 105 PHE A O 1
ATOM 844 N N . LYS A 1 106 ? -20.443 -10.024 12.332 1.00 50.16 106 LYS A N 1
ATOM 845 C CA . LYS A 1 106 ? -19.849 -10.380 11.035 1.00 50.16 106 LYS A CA 1
ATOM 846 C C . LYS A 1 106 ? -18.662 -9.480 10.682 1.00 50.16 106 LYS A C 1
ATOM 848 O O . LYS A 1 106 ? -17.718 -9.958 10.066 1.00 50.16 106 LYS A O 1
ATOM 853 N N . TYR A 1 107 ? -18.703 -8.206 11.072 1.00 47.41 107 TYR A N 1
ATOM 854 C CA . TYR A 1 107 ? -17.619 -7.247 10.829 1.00 47.41 107 TYR A CA 1
ATOM 855 C C . TYR A 1 107 ? -16.432 -7.410 11.793 1.00 47.41 107 TYR A C 1
ATOM 857 O O . TYR A 1 107 ? -15.318 -7.048 11.435 1.00 47.41 107 TYR A O 1
ATOM 865 N N . THR A 1 108 ? -16.635 -8.004 12.973 1.00 50.62 108 THR A N 1
ATOM 866 C CA . THR A 1 108 ? -15.553 -8.352 13.916 1.00 50.62 108 THR A CA 1
ATOM 867 C C . THR A 1 108 ? -14.766 -9.617 13.543 1.00 50.62 108 THR A C 1
ATOM 869 O O . THR A 1 108 ? -13.754 -9.894 14.179 1.00 50.62 108 THR A O 1
ATOM 872 N N . LEU A 1 109 ? -15.187 -10.377 12.519 1.00 45.06 109 LEU A N 1
ATOM 873 C CA . LEU A 1 109 ? -14.455 -11.531 11.971 1.00 45.06 109 LEU A CA 1
ATOM 874 C C . LEU A 1 109 ? -13.591 -11.081 10.774 1.00 45.06 109 LEU A C 1
ATOM 876 O O . LEU A 1 109 ? -14.087 -10.761 9.693 1.00 45.06 109 LEU A O 1
ATOM 880 N N . THR A 1 110 ? -12.277 -11.023 10.986 1.00 56.72 110 THR A N 1
ATOM 881 C CA . THR A 1 110 ? -11.341 -10.072 10.355 1.00 56.72 110 THR A CA 1
ATOM 882 C C . THR A 1 110 ? -10.516 -10.597 9.178 1.00 56.72 110 THR A C 1
ATOM 884 O O . THR A 1 110 ? -9.346 -10.257 9.047 1.00 56.72 110 THR A O 1
ATOM 887 N N . ARG A 1 111 ? -11.087 -11.350 8.228 1.00 37.84 111 ARG A N 1
ATOM 888 C CA . ARG A 1 111 ? -10.285 -11.759 7.048 1.00 37.84 111 ARG A CA 1
ATOM 889 C C . ARG A 1 111 ? -10.239 -10.743 5.887 1.00 37.84 111 ARG A C 1
ATOM 891 O O . ARG A 1 111 ? -9.521 -11.000 4.930 1.00 37.84 111 ARG A O 1
ATOM 898 N N . ALA A 1 112 ? -10.965 -9.612 5.916 1.00 46.66 112 ALA A N 1
ATOM 899 C CA . ALA A 1 112 ? -11.041 -8.742 4.720 1.00 46.66 112 ALA A CA 1
ATOM 900 C C . ALA A 1 112 ? -11.340 -7.227 4.889 1.00 46.66 112 ALA A C 1
ATOM 902 O O . ALA A 1 112 ? -11.659 -6.596 3.884 1.00 46.66 112 ALA A O 1
ATOM 903 N N . LEU A 1 113 ? -11.348 -6.616 6.084 1.00 48.56 113 LEU A N 1
ATOM 904 C CA . LEU A 1 113 ? -12.160 -5.393 6.283 1.00 48.56 113 LEU A CA 1
ATOM 905 C C . LEU A 1 113 ? -11.526 -4.268 7.127 1.00 48.56 113 LEU A C 1
ATOM 907 O O . LEU A 1 113 ? -12.117 -3.871 8.128 1.00 48.56 113 LEU A O 1
ATOM 911 N N . ASN A 1 114 ? -10.410 -3.664 6.707 1.00 58.34 114 ASN A N 1
ATOM 912 C CA . ASN A 1 114 ? -10.218 -2.237 7.008 1.00 58.34 114 ASN A CA 1
ATOM 913 C C . ASN A 1 114 ? -10.213 -1.409 5.716 1.00 58.34 114 ASN A C 1
ATOM 915 O O . ASN A 1 114 ? -9.588 -1.757 4.716 1.00 58.34 114 ASN A O 1
ATOM 919 N N . SER A 1 115 ? -11.004 -0.334 5.710 1.00 61.22 115 SER A N 1
ATOM 920 C CA . SER A 1 115 ? -11.078 0.622 4.603 1.00 61.22 115 SER A CA 1
ATOM 921 C C . SER A 1 115 ? -9.967 1.664 4.672 1.00 61.22 115 SER A C 1
ATOM 923 O O . SER A 1 115 ? -9.900 2.502 3.782 1.00 61.22 115 SER A O 1
ATOM 925 N N . ASP A 1 116 ? -9.078 1.609 5.668 1.00 62.59 116 ASP A N 1
ATOM 926 C CA . ASP A 1 116 ? -8.046 2.624 5.905 1.00 62.59 116 ASP A CA 1
ATOM 927 C C . ASP A 1 116 ? -7.193 2.934 4.662 1.00 62.59 116 ASP A C 1
ATOM 929 O O . ASP A 1 116 ? -7.025 4.116 4.359 1.00 62.59 116 ASP A O 1
ATOM 933 N N . PRO A 1 117 ? -6.727 1.947 3.862 1.00 60.38 117 PRO A N 1
ATOM 934 C CA . PRO A 1 117 ? -5.994 2.250 2.628 1.00 60.38 117 PRO A CA 1
ATOM 935 C C . PRO A 1 117 ? -6.857 2.985 1.589 1.00 60.38 117 PRO A C 1
ATOM 937 O O . PRO A 1 117 ? -6.396 3.884 0.887 1.00 60.38 117 PRO A O 1
ATOM 940 N N . VAL A 1 118 ? -8.143 2.639 1.512 1.00 63.00 118 VAL A N 1
ATOM 941 C CA . VAL A 1 118 ? -9.113 3.280 0.614 1.00 63.00 118 VAL A CA 1
ATOM 942 C C . VAL A 1 118 ? -9.448 4.695 1.103 1.00 63.00 118 VAL A C 1
ATOM 944 O O . VAL A 1 118 ? -9.530 5.632 0.310 1.00 63.00 118 VAL A O 1
ATOM 947 N N . GLU A 1 119 ? -9.590 4.889 2.412 1.00 66.88 119 GLU A N 1
ATOM 948 C CA . GLU A 1 119 ? -9.825 6.192 3.037 1.00 66.88 119 GLU A CA 1
ATOM 949 C C . GLU A 1 119 ? -8.608 7.116 2.913 1.00 66.88 119 GLU A C 1
ATOM 951 O O . GLU A 1 119 ? -8.779 8.309 2.638 1.00 66.88 119 GLU A O 1
ATOM 956 N N . SER A 1 120 ? -7.396 6.564 3.030 1.00 68.94 120 SER A N 1
ATOM 957 C CA . SER A 1 120 ? -6.124 7.242 2.756 1.00 68.94 120 SER A CA 1
ATOM 958 C C . SER A 1 120 ? -6.061 7.724 1.304 1.00 68.94 120 SER A C 1
ATOM 960 O O . SER A 1 120 ? -5.830 8.910 1.053 1.00 68.94 120 SER A O 1
ATOM 962 N N . LEU A 1 121 ? -6.404 6.857 0.342 1.00 69.81 121 LEU A N 1
ATOM 963 C CA . LEU A 1 121 ? -6.479 7.211 -1.080 1.00 69.81 121 LEU A CA 1
ATOM 964 C C . LEU A 1 121 ? -7.473 8.356 -1.341 1.00 69.81 121 LEU A C 1
ATOM 966 O O . LEU A 1 121 ? -7.142 9.335 -2.013 1.00 69.81 121 LEU A O 1
ATOM 970 N N . PHE A 1 122 ? -8.677 8.296 -0.766 1.00 72.00 122 PHE A N 1
ATOM 971 C CA . PHE A 1 122 ? -9.653 9.381 -0.915 1.00 72.00 122 PHE A CA 1
ATOM 972 C C . PHE A 1 122 ? -9.235 10.668 -0.188 1.00 72.00 122 PHE A C 1
ATOM 974 O O . PHE A 1 122 ? -9.590 11.764 -0.627 1.00 72.00 122 PHE A O 1
ATOM 981 N N . SER A 1 123 ? -8.480 10.567 0.908 1.00 72.94 123 SER A N 1
ATOM 982 C CA . SER A 1 123 ? -7.874 11.723 1.578 1.00 72.94 123 SER A CA 1
ATOM 983 C C . SER A 1 123 ? -6.847 12.410 0.680 1.00 72.94 123 SER A C 1
ATOM 985 O O . SER A 1 123 ? -6.906 13.628 0.498 1.00 72.94 123 SER A O 1
ATOM 987 N N . CYS A 1 124 ? -5.985 11.625 0.032 1.00 70.94 124 CYS A N 1
ATOM 988 C CA . CYS A 1 124 ? -5.033 12.101 -0.966 1.00 70.94 124 CYS A CA 1
ATOM 989 C C . CYS A 1 124 ? -5.741 12.850 -2.109 1.00 70.94 124 CYS A C 1
ATOM 991 O O . CYS A 1 124 ? -5.321 13.947 -2.482 1.00 70.94 124 CYS A O 1
ATOM 993 N N . PHE A 1 125 ? -6.860 12.318 -2.618 1.00 75.06 125 PHE A N 1
ATOM 994 C CA . PHE A 1 125 ? -7.644 12.997 -3.658 1.00 75.06 125 PHE A CA 1
ATOM 995 C C . PHE A 1 125 ? -8.159 14.367 -3.208 1.00 75.06 125 PHE A C 1
ATOM 997 O O . PHE A 1 125 ? -8.121 15.318 -3.984 1.00 75.06 125 PHE A O 1
ATOM 1004 N N . ARG A 1 126 ? -8.606 14.514 -1.957 1.00 75.44 126 ARG A N 1
ATOM 1005 C CA . ARG A 1 126 ? -9.066 15.816 -1.441 1.00 75.44 126 ARG A CA 1
ATOM 1006 C C . ARG A 1 126 ? -7.920 16.814 -1.277 1.00 75.44 126 ARG A C 1
ATOM 1008 O O . ARG A 1 126 ? -8.071 17.977 -1.646 1.00 75.44 126 ARG A O 1
ATOM 1015 N N . GLN A 1 127 ? -6.775 16.369 -0.757 1.00 73.38 127 GLN A N 1
ATOM 1016 C CA . GLN A 1 127 ? -5.617 17.237 -0.507 1.00 73.38 127 GLN A CA 1
ATOM 1017 C C . GLN A 1 127 ? -5.038 17.823 -1.797 1.00 73.38 127 GLN A C 1
ATOM 1019 O O . GLN A 1 127 ? -4.764 19.020 -1.849 1.00 73.38 127 GLN A O 1
ATOM 1024 N N . PHE A 1 128 ? -4.947 17.019 -2.860 1.00 71.25 128 PHE A N 1
ATOM 1025 C CA . PHE A 1 128 ? -4.476 17.486 -4.168 1.00 71.25 128 PHE A CA 1
ATOM 1026 C C . PHE A 1 128 ? -5.353 18.606 -4.752 1.00 71.25 128 PHE A C 1
ATOM 1028 O O . PHE A 1 128 ? -4.871 19.474 -5.472 1.00 71.25 128 PHE A O 1
ATOM 1035 N N . ASN A 1 129 ? -6.638 18.623 -4.395 1.00 69.50 129 ASN A N 1
ATOM 1036 C CA . ASN A 1 129 ? -7.619 19.587 -4.889 1.00 69.50 129 ASN A CA 1
ATOM 1037 C C . ASN A 1 129 ? -7.871 20.738 -3.904 1.00 69.50 129 ASN A C 1
ATOM 1039 O O . ASN A 1 129 ? -8.981 21.264 -3.824 1.00 69.50 129 ASN A O 1
ATOM 1043 N N . GLY A 1 130 ? -6.851 21.105 -3.119 1.00 66.88 130 GLY A N 1
ATOM 1044 C CA . GLY A 1 130 ? -6.909 22.235 -2.188 1.00 66.88 130 GLY A CA 1
ATOM 1045 C C . GLY A 1 130 ? -7.827 22.009 -0.986 1.00 66.88 130 GLY A C 1
ATOM 1046 O O . GLY A 1 130 ? -8.324 22.973 -0.411 1.00 66.88 130 GLY A O 1
ATOM 1047 N N . GLY A 1 131 ? -8.087 20.749 -0.617 1.00 62.72 131 GLY A N 1
ATOM 1048 C CA . GLY A 1 131 ? -8.980 20.409 0.493 1.00 62.72 131 GLY A CA 1
ATOM 1049 C C . GLY A 1 131 ? -10.466 20.471 0.138 1.00 62.72 131 GLY A C 1
ATOM 1050 O O . GLY A 1 131 ? -11.299 20.588 1.031 1.00 62.72 131 GLY A O 1
ATOM 1051 N N . ASN A 1 132 ? -10.821 20.400 -1.148 1.00 66.75 132 ASN A N 1
ATOM 1052 C CA . ASN A 1 132 ? -12.219 20.318 -1.555 1.00 66.75 132 ASN A CA 1
ATOM 1053 C C . ASN A 1 132 ? -12.835 18.977 -1.107 1.00 66.75 132 ASN A C 1
ATOM 1055 O O . ASN A 1 132 ? -12.520 17.918 -1.653 1.00 66.75 132 ASN A O 1
ATOM 1059 N N . ASP A 1 133 ? -13.756 19.032 -0.143 1.00 61.25 133 ASP A N 1
ATOM 1060 C CA . ASP A 1 133 ? -14.459 17.861 0.397 1.00 61.25 133 ASP A CA 1
ATOM 1061 C C . ASP A 1 133 ? -15.374 17.161 -0.626 1.00 61.25 133 ASP A C 1
ATOM 1063 O O . ASP A 1 133 ? -15.801 16.026 -0.405 1.00 61.25 133 ASP A O 1
ATOM 1067 N N . ARG A 1 134 ? -15.663 17.808 -1.764 1.00 66.12 134 ARG A N 1
ATOM 1068 C CA . ARG A 1 134 ? -16.463 17.256 -2.866 1.00 66.12 134 ARG A CA 1
ATOM 1069 C C . ARG A 1 134 ? -15.651 17.216 -4.157 1.00 66.12 134 ARG A C 1
ATOM 1071 O O . ARG A 1 134 ? -15.784 18.085 -5.015 1.00 66.12 134 ARG A O 1
ATOM 1078 N N . VAL A 1 135 ? -14.820 16.186 -4.289 1.00 68.69 135 VAL A N 1
ATOM 1079 C CA . VAL A 1 135 ? -14.075 15.903 -5.522 1.00 68.69 135 VAL A CA 1
ATOM 1080 C C . VAL A 1 135 ? -15.042 15.325 -6.560 1.00 68.69 135 VAL A C 1
ATOM 1082 O O . VAL A 1 135 ? -15.639 14.274 -6.330 1.00 68.69 135 VAL A O 1
ATOM 1085 N N . ASP A 1 136 ? -15.232 16.008 -7.690 1.00 79.44 136 ASP A N 1
ATOM 1086 C CA . ASP A 1 136 ? -16.005 15.461 -8.806 1.00 79.44 136 ASP A CA 1
ATOM 1087 C C . ASP A 1 136 ? -15.226 14.350 -9.533 1.00 79.44 136 ASP A C 1
ATOM 1089 O O . ASP A 1 136 ? -14.004 14.238 -9.422 1.00 79.44 136 ASP A O 1
ATOM 1093 N N . ALA A 1 137 ? -15.933 13.517 -10.299 1.00 75.44 137 ALA A N 1
ATOM 1094 C CA . ALA A 1 137 ? -15.341 12.342 -10.935 1.00 75.44 137 ALA A CA 1
ATOM 1095 C C . ALA A 1 137 ? -14.172 12.672 -11.881 1.00 75.44 137 ALA A C 1
ATOM 1097 O O . ALA A 1 137 ? -13.213 11.906 -11.932 1.00 75.44 137 ALA A O 1
ATOM 1098 N N . ARG A 1 138 ? -14.210 13.801 -12.608 1.00 76.94 138 ARG A N 1
ATOM 1099 C CA . ARG A 1 138 ? -13.112 14.171 -13.520 1.00 76.94 138 ARG A CA 1
ATOM 1100 C C . ARG A 1 138 ? -11.867 14.527 -12.733 1.00 76.94 138 ARG A C 1
ATOM 1102 O O . ARG A 1 138 ? -10.777 14.079 -13.068 1.00 76.94 138 ARG A O 1
ATOM 1109 N N . THR A 1 139 ? -12.055 15.298 -11.675 1.00 72.69 139 THR A N 1
ATOM 1110 C CA . THR A 1 139 ? -10.976 15.707 -10.787 1.00 72.69 139 THR A CA 1
ATOM 1111 C C . THR A 1 139 ? -10.363 14.503 -10.065 1.00 72.69 139 THR A C 1
ATOM 1113 O O . THR A 1 139 ? -9.142 14.387 -10.009 1.00 72.69 139 THR A O 1
ATOM 1116 N N . ALA A 1 140 ? -11.176 13.546 -9.604 1.00 73.69 140 ALA A N 1
ATOM 1117 C CA . ALA A 1 140 ? -10.682 12.311 -8.987 1.00 73.69 140 ALA A CA 1
ATOM 1118 C C . ALA A 1 140 ? -9.854 11.460 -9.964 1.00 73.69 140 ALA A C 1
ATOM 1120 O O . ALA A 1 140 ? -8.776 10.990 -9.603 1.00 73.69 140 ALA A O 1
ATOM 1121 N N . VAL A 1 141 ? -10.328 11.296 -11.205 1.00 77.50 141 VAL A N 1
ATOM 1122 C CA . VAL A 1 141 ? -9.597 10.569 -12.258 1.00 77.50 141 VAL A CA 1
ATOM 1123 C C . VAL A 1 141 ? -8.282 11.271 -12.579 1.00 77.50 141 VAL A C 1
ATOM 1125 O O . VAL A 1 141 ? -7.235 10.631 -12.563 1.00 77.50 141 VAL A O 1
ATOM 1128 N N . PHE A 1 142 ? -8.312 12.591 -12.774 1.00 79.50 142 PHE A N 1
ATOM 1129 C CA . PHE A 1 142 ? -7.106 13.375 -13.030 1.00 79.50 142 PHE A CA 1
ATOM 1130 C C . PHE A 1 142 ? -6.085 13.238 -11.895 1.00 79.50 142 PHE A C 1
ATOM 1132 O O . PHE A 1 142 ? -4.901 13.035 -12.151 1.00 79.50 142 PHE A O 1
ATOM 1139 N N . THR A 1 143 ? -6.522 13.305 -10.634 1.00 74.62 143 THR A N 1
ATOM 1140 C CA . THR A 1 143 ? -5.622 13.094 -9.496 1.00 74.62 143 THR A CA 1
ATOM 1141 C C . THR A 1 143 ? -5.046 11.678 -9.497 1.00 74.62 143 THR A C 1
ATOM 1143 O O . THR A 1 143 ? -3.836 11.534 -9.341 1.00 74.62 143 THR A O 1
ATOM 1146 N N . ALA A 1 144 ? -5.867 10.647 -9.722 1.00 77.44 144 ALA A N 1
ATOM 1147 C CA . ALA A 1 144 ? -5.420 9.253 -9.765 1.00 77.44 144 ALA A CA 1
ATOM 1148 C C . ALA A 1 144 ? -4.375 9.000 -10.867 1.00 77.44 144 ALA A C 1
ATOM 1150 O O . ALA A 1 144 ? -3.373 8.331 -10.620 1.00 77.44 144 ALA A O 1
ATOM 1151 N N . GLU A 1 145 ? -4.566 9.582 -12.055 1.00 79.12 145 GLU A N 1
ATOM 1152 C CA . GLU A 1 145 ? -3.624 9.501 -13.183 1.00 79.12 145 GLU A CA 1
ATOM 1153 C C . GLU A 1 145 ? -2.277 10.179 -12.898 1.00 79.12 145 GLU A C 1
ATOM 1155 O O . GLU A 1 145 ? -1.260 9.830 -13.499 1.00 79.12 145 GLU A O 1
ATOM 1160 N N . LYS A 1 146 ? -2.256 11.166 -11.998 1.00 79.50 146 LYS A N 1
ATOM 1161 C CA . LYS A 1 146 ? -1.054 11.931 -11.641 1.00 79.50 146 LYS A CA 1
ATOM 1162 C C . LYS A 1 146 ? -0.314 11.376 -10.428 1.00 79.50 146 LYS A C 1
ATOM 1164 O O . LYS A 1 146 ? 0.747 11.900 -10.092 1.00 79.50 146 LYS A O 1
ATOM 1169 N N . MET A 1 147 ? -0.834 10.330 -9.786 1.00 84.62 147 MET A N 1
ATOM 1170 C CA . MET A 1 147 ? -0.150 9.697 -8.663 1.00 84.62 147 MET A CA 1
ATOM 1171 C C . MET A 1 147 ? 1.089 8.939 -9.136 1.00 84.62 147 MET A C 1
ATOM 1173 O O . MET A 1 147 ? 1.019 8.066 -10.002 1.00 84.62 147 MET A O 1
ATOM 1177 N N . LEU A 1 148 ? 2.220 9.222 -8.500 1.00 85.94 148 LEU A N 1
ATOM 1178 C CA . LEU A 1 148 ? 3.444 8.465 -8.687 1.00 85.94 148 LEU A CA 1
ATOM 1179 C C . LEU A 1 148 ? 3.290 7.070 -8.071 1.00 85.94 148 LEU A C 1
ATOM 1181 O O . LEU A 1 148 ? 2.893 6.918 -6.914 1.00 85.94 148 LEU A O 1
ATOM 1185 N N . LYS A 1 149 ? 3.650 6.047 -8.844 1.00 85.38 149 LYS A N 1
ATOM 1186 C CA . LYS A 1 149 ? 3.832 4.676 -8.364 1.00 85.38 149 LYS A CA 1
ATOM 1187 C C . LYS A 1 149 ? 5.330 4.412 -8.236 1.00 85.38 149 LYS A C 1
ATOM 1189 O O . LYS A 1 149 ? 6.056 4.569 -9.212 1.00 85.38 149 LYS A O 1
ATOM 1194 N N . GLN A 1 150 ? 5.779 4.043 -7.041 1.00 84.81 150 GLN A N 1
ATOM 1195 C CA . GLN A 1 150 ? 7.159 3.637 -6.765 1.00 84.81 150 GLN A CA 1
ATOM 1196 C C . GLN A 1 150 ? 7.161 2.480 -5.764 1.00 84.81 150 GLN A C 1
ATOM 1198 O O . GLN A 1 150 ? 6.199 2.314 -5.013 1.00 84.81 150 GLN A O 1
ATOM 1203 N N . ASP A 1 151 ? 8.225 1.679 -5.767 1.00 83.44 151 ASP A N 1
ATOM 1204 C CA . ASP A 1 151 ? 8.382 0.586 -4.812 1.00 83.44 151 ASP A CA 1
ATOM 1205 C C . ASP A 1 151 ? 8.732 1.092 -3.394 1.00 83.44 151 ASP A C 1
ATOM 1207 O O . ASP A 1 151 ? 8.899 2.290 -3.142 1.00 83.44 151 ASP A O 1
ATOM 1211 N N . LEU A 1 152 ? 8.832 0.158 -2.444 1.00 83.00 152 LEU A N 1
ATOM 1212 C CA . LEU A 1 152 ? 9.150 0.451 -1.044 1.00 83.00 152 LEU A CA 1
ATOM 1213 C C . LEU A 1 152 ? 10.653 0.362 -0.720 1.00 83.00 152 LEU A C 1
ATOM 1215 O O . LEU A 1 152 ? 11.018 0.133 0.434 1.00 83.00 152 LEU A O 1
ATOM 1219 N N . SER A 1 153 ? 11.542 0.541 -1.702 1.00 83.56 153 SER A N 1
ATOM 1220 C CA . SER A 1 153 ? 12.989 0.566 -1.469 1.00 83.56 153 SER A CA 1
ATOM 1221 C C . SER A 1 153 ? 13.360 1.598 -0.388 1.00 83.56 153 SER A C 1
ATOM 1223 O O . SER A 1 153 ? 12.794 2.701 -0.362 1.00 83.56 153 SER A O 1
ATOM 1225 N N . PRO A 1 154 ? 14.337 1.309 0.496 1.00 86.12 154 PRO A N 1
ATOM 1226 C CA . PRO A 1 154 ? 14.788 2.247 1.528 1.00 86.12 154 PRO A CA 1
ATOM 1227 C C . PRO A 1 154 ? 15.204 3.623 0.987 1.00 86.12 154 PRO A C 1
ATOM 1229 O O . PRO A 1 154 ? 15.064 4.630 1.679 1.00 86.12 154 PRO A O 1
ATOM 1232 N N . LEU A 1 155 ? 15.686 3.688 -0.260 1.00 86.19 155 LEU A N 1
ATOM 1233 C CA . LEU A 1 155 ? 16.058 4.947 -0.912 1.00 86.19 155 LEU A CA 1
ATOM 1234 C C . LEU A 1 155 ? 14.825 5.813 -1.209 1.00 86.19 155 LEU A C 1
ATOM 1236 O O . LEU A 1 155 ? 14.815 7.002 -0.880 1.00 86.19 155 LEU A O 1
ATOM 1240 N N . HIS A 1 156 ? 13.772 5.207 -1.763 1.00 86.44 156 HIS A N 1
ATOM 1241 C CA . HIS A 1 156 ? 12.517 5.878 -2.119 1.00 86.44 156 HIS A CA 1
ATOM 1242 C C . HIS A 1 156 ? 11.658 6.221 -0.897 1.00 86.44 156 HIS A C 1
ATOM 1244 O O . HIS A 1 156 ? 10.920 7.205 -0.904 1.00 86.44 156 HIS A O 1
ATOM 1250 N N . THR A 1 157 ? 11.794 5.453 0.185 1.00 84.56 157 THR A N 1
ATOM 1251 C CA . THR A 1 157 ? 11.063 5.669 1.444 1.00 84.56 157 THR A CA 1
ATOM 1252 C C . THR A 1 157 ? 11.834 6.505 2.470 1.00 84.56 157 THR A C 1
ATOM 1254 O O . THR A 1 157 ? 11.293 6.817 3.538 1.00 84.56 157 THR A O 1
ATOM 1257 N N . SER A 1 158 ? 13.069 6.909 2.147 1.00 89.69 158 SER A N 1
ATOM 1258 C CA . SER A 1 158 ? 13.896 7.765 2.998 1.00 89.69 158 SER A CA 1
ATOM 1259 C C . SER A 1 158 ? 13.220 9.108 3.282 1.00 89.69 158 SER A C 1
ATOM 1261 O O . SER A 1 158 ? 12.453 9.634 2.475 1.00 89.69 158 SER A O 1
ATOM 1263 N N . ARG A 1 159 ? 13.541 9.711 4.433 1.00 88.81 159 ARG A N 1
ATOM 1264 C CA . ARG A 1 159 ? 13.000 11.028 4.804 1.00 88.81 159 ARG A CA 1
ATOM 1265 C C . ARG A 1 159 ? 13.346 12.100 3.771 1.00 88.81 159 ARG A C 1
ATOM 1267 O O . ARG A 1 159 ? 12.496 12.908 3.434 1.00 88.81 159 ARG A O 1
ATOM 1274 N N . ALA A 1 160 ? 14.570 12.074 3.246 1.00 92.69 160 ALA A N 1
ATOM 1275 C CA . ALA A 1 160 ? 15.004 13.012 2.217 1.00 92.69 160 ALA A CA 1
ATOM 1276 C C . ALA A 1 160 ? 14.176 12.871 0.928 1.00 92.69 160 ALA A C 1
ATOM 1278 O O . ALA A 1 160 ? 13.721 13.877 0.390 1.00 92.69 160 ALA A O 1
ATOM 1279 N N . ALA A 1 161 ? 13.932 11.639 0.464 1.00 89.19 161 ALA A N 1
ATOM 1280 C CA . ALA A 1 161 ? 13.114 11.395 -0.723 1.00 89.19 161 ALA A CA 1
ATOM 1281 C C . ALA A 1 161 ? 11.655 11.825 -0.515 1.00 89.19 161 ALA A C 1
ATOM 1283 O O . ALA A 1 161 ? 11.107 12.530 -1.358 1.00 89.19 161 ALA A O 1
ATOM 1284 N N . LYS A 1 162 ? 11.054 11.471 0.629 1.00 86.88 162 LYS A N 1
ATOM 1285 C CA . LYS A 1 162 ? 9.680 11.871 0.976 1.00 86.88 162 LYS A CA 1
ATOM 1286 C C . LYS A 1 162 ? 9.522 13.389 1.027 1.00 86.88 162 LYS A C 1
ATOM 1288 O O . LYS A 1 162 ? 8.677 13.922 0.318 1.00 86.88 162 LYS A O 1
ATOM 1293 N N . ASN A 1 163 ? 10.400 14.079 1.758 1.00 85.38 163 ASN A N 1
ATOM 1294 C CA . ASN A 1 163 ? 10.386 15.540 1.839 1.00 85.38 163 ASN A CA 1
ATOM 1295 C C . ASN A 1 163 ? 10.530 16.178 0.450 1.00 85.38 163 ASN A C 1
ATOM 1297 O O . ASN A 1 163 ? 9.839 17.139 0.133 1.00 85.38 163 ASN A O 1
ATOM 1301 N N . ARG A 1 164 ? 11.398 15.626 -0.409 1.00 89.12 164 ARG A N 1
ATOM 1302 C CA . ARG A 1 164 ? 11.595 16.163 -1.758 1.00 89.12 164 ARG A CA 1
ATOM 1303 C C . ARG A 1 164 ? 10.368 15.981 -2.652 1.00 89.12 164 ARG A C 1
ATOM 1305 O O . ARG A 1 164 ? 10.071 16.862 -3.454 1.00 89.12 164 ARG A O 1
ATOM 1312 N N . LEU A 1 165 ? 9.671 14.853 -2.540 1.00 88.38 165 LEU A N 1
ATOM 1313 C CA . LEU A 1 165 ? 8.423 14.617 -3.270 1.00 88.38 165 LEU A CA 1
ATOM 1314 C C . LEU A 1 165 ? 7.312 15.552 -2.777 1.00 88.38 165 LEU A C 1
ATOM 1316 O O . LEU A 1 165 ? 6.601 16.118 -3.603 1.00 88.38 165 LEU A O 1
ATOM 1320 N N . GLU A 1 166 ? 7.230 15.788 -1.466 1.00 83.56 166 GLU A N 1
ATOM 1321 C CA . GLU A 1 166 ? 6.311 16.768 -0.872 1.00 83.56 166 GLU A CA 1
ATOM 1322 C C . GLU A 1 166 ? 6.592 18.197 -1.363 1.00 83.56 166 GLU A C 1
ATOM 1324 O O . GLU A 1 166 ? 5.669 18.878 -1.800 1.00 83.56 166 GLU A O 1
ATOM 1329 N N . GLU A 1 167 ? 7.857 18.638 -1.386 1.00 81.81 167 GLU A N 1
ATOM 1330 C CA . GLU A 1 167 ? 8.260 19.948 -1.933 1.00 81.81 167 GLU A CA 1
ATOM 1331 C C . GLU A 1 167 ? 7.871 20.131 -3.406 1.00 81.81 167 GLU A C 1
ATOM 1333 O O . GLU A 1 167 ? 7.578 21.242 -3.846 1.00 81.81 167 GLU A O 1
ATOM 1338 N N . LEU A 1 168 ? 7.903 19.046 -4.183 1.00 84.50 168 LEU A N 1
ATOM 1339 C CA . LEU A 1 168 ? 7.515 19.032 -5.594 1.00 84.50 168 LEU A CA 1
ATOM 1340 C C . LEU A 1 168 ? 6.005 18.835 -5.794 1.00 84.50 168 LEU A C 1
ATOM 1342 O O . LEU A 1 168 ? 5.555 18.760 -6.938 1.00 84.50 168 LEU A O 1
ATOM 1346 N N . CYS A 1 169 ? 5.232 18.736 -4.708 1.00 78.88 169 CYS A N 1
ATOM 1347 C CA . CYS A 1 169 ? 3.805 18.423 -4.720 1.00 78.88 169 CYS A CA 1
ATOM 1348 C C . CYS A 1 169 ? 3.484 17.119 -5.479 1.00 78.88 169 CYS A C 1
ATOM 1350 O O . CYS A 1 169 ? 2.453 17.010 -6.149 1.00 78.88 169 CYS A O 1
ATOM 1352 N N . VAL A 1 170 ? 4.377 16.127 -5.405 1.00 82.62 170 VAL A N 1
ATOM 1353 C CA . VAL A 1 170 ? 4.200 14.815 -6.034 1.00 82.62 170 VAL A CA 1
ATOM 1354 C C . VAL A 1 170 ? 3.528 13.872 -5.047 1.00 82.62 170 VAL A C 1
ATOM 1356 O O . VAL A 1 170 ? 4.108 13.493 -4.031 1.00 82.62 170 VAL A O 1
ATOM 1359 N N . MET A 1 171 ? 2.313 13.442 -5.382 1.00 79.62 171 MET A N 1
ATOM 1360 C CA . MET A 1 171 ? 1.598 12.438 -4.599 1.00 79.62 171 MET A CA 1
ATOM 1361 C C . MET A 1 171 ? 2.101 11.044 -4.948 1.00 79.62 171 MET A C 1
ATOM 1363 O O . MET A 1 171 ? 2.128 10.665 -6.118 1.00 79.62 171 MET A O 1
ATOM 1367 N N . VAL A 1 172 ? 2.452 10.267 -3.930 1.00 83.50 172 VAL A N 1
ATOM 1368 C CA . VAL A 1 172 ? 2.837 8.863 -4.072 1.00 83.50 172 VAL A CA 1
ATOM 1369 C C . VAL A 1 172 ? 1.649 8.001 -3.688 1.00 83.50 172 VAL A C 1
ATOM 1371 O O . VAL A 1 172 ? 1.022 8.240 -2.660 1.00 83.50 172 VAL A O 1
ATOM 1374 N N . ALA A 1 173 ? 1.319 7.007 -4.503 1.00 79.75 173 ALA A N 1
ATOM 1375 C CA . ALA A 1 173 ? 0.294 6.053 -4.118 1.00 79.75 173 ALA A CA 1
ATOM 1376 C C . ALA A 1 173 ? 0.847 4.977 -3.191 1.00 79.75 173 ALA A C 1
ATOM 1378 O O . ALA A 1 173 ? 1.985 4.537 -3.359 1.00 79.75 173 ALA A O 1
ATOM 1379 N N . ASP A 1 174 ? -0.015 4.479 -2.309 1.00 74.81 174 ASP A N 1
ATOM 1380 C CA . ASP A 1 174 ? 0.291 3.295 -1.521 1.00 74.81 174 ASP A CA 1
ATOM 1381 C C . ASP A 1 174 ? 0.607 2.113 -2.447 1.00 74.81 174 ASP A C 1
ATOM 1383 O O . ASP A 1 174 ? -0.086 1.851 -3.441 1.00 74.81 174 ASP A O 1
ATOM 1387 N N . TRP A 1 175 ? 1.699 1.426 -2.121 1.00 75.38 175 TRP A N 1
ATOM 1388 C CA . TRP A 1 175 ? 2.194 0.262 -2.839 1.00 75.38 175 TRP A CA 1
ATOM 1389 C C . TRP A 1 175 ? 2.450 -0.857 -1.833 1.00 75.38 175 TRP A C 1
ATOM 1391 O O . TRP A 1 175 ? 3.076 -0.604 -0.801 1.00 75.38 175 TRP A O 1
ATOM 1401 N N . PRO A 1 176 ? 1.970 -2.085 -2.076 1.00 70.56 176 PRO A N 1
ATOM 1402 C CA . PRO A 1 176 ? 2.171 -3.169 -1.132 1.00 70.56 176 PRO A CA 1
ATOM 1403 C C . PRO A 1 176 ? 3.649 -3.597 -1.080 1.00 70.56 176 PRO A C 1
ATOM 1405 O O . PRO A 1 176 ? 4.355 -3.540 -2.098 1.00 70.56 176 PRO A O 1
ATOM 1408 N N . PRO A 1 177 ? 4.130 -4.065 0.086 1.00 64.69 177 PRO A N 1
ATOM 1409 C CA . PRO A 1 177 ? 5.445 -4.684 0.198 1.00 64.69 177 PRO A CA 1
ATOM 1410 C C . PRO A 1 177 ? 5.562 -5.859 -0.774 1.00 64.69 177 PRO A C 1
ATOM 1412 O O . PRO A 1 177 ? 4.612 -6.618 -0.933 1.00 64.69 177 PRO A O 1
ATOM 1415 N N . LEU A 1 178 ? 6.720 -6.006 -1.427 1.00 64.50 178 LEU A N 1
ATOM 1416 C CA . LEU A 1 178 ? 6.993 -7.085 -2.393 1.00 64.50 178 LEU A CA 1
ATOM 1417 C C . LEU A 1 178 ? 6.076 -7.095 -3.637 1.00 64.50 178 LEU A C 1
ATOM 1419 O O . LEU A 1 178 ? 5.982 -8.106 -4.323 1.00 64.50 178 LEU A O 1
ATOM 1423 N N . GLY A 1 179 ? 5.452 -5.965 -3.992 1.00 63.91 179 GLY A N 1
ATOM 1424 C CA . GLY A 1 179 ? 4.579 -5.834 -5.168 1.00 63.91 179 GLY A CA 1
ATOM 1425 C C . GLY A 1 179 ? 5.286 -5.825 -6.533 1.00 63.91 179 GLY A C 1
ATOM 1426 O O . GLY A 1 179 ? 4.855 -5.083 -7.416 1.00 63.91 179 GLY A O 1
ATOM 1427 N N . ALA A 1 180 ? 6.369 -6.590 -6.711 1.00 63.12 180 ALA A N 1
ATOM 1428 C CA . ALA A 1 180 ? 7.127 -6.657 -7.966 1.00 63.12 180 ALA A CA 1
ATOM 1429 C C . ALA A 1 180 ? 6.240 -7.090 -9.147 1.00 63.12 180 ALA A C 1
ATOM 1431 O O . ALA A 1 180 ? 6.280 -6.467 -10.204 1.00 63.12 180 ALA A O 1
ATOM 1432 N N . ASP A 1 181 ? 5.346 -8.057 -8.929 1.00 72.31 181 ASP A N 1
ATOM 1433 C CA . ASP A 1 181 ? 4.434 -8.583 -9.956 1.00 72.31 181 ASP A CA 1
ATOM 1434 C C . ASP A 1 181 ? 3.469 -7.522 -10.510 1.00 72.31 181 ASP A C 1
ATOM 1436 O O . ASP A 1 181 ? 3.001 -7.615 -11.649 1.00 72.31 181 ASP A O 1
ATOM 1440 N N . MET A 1 182 ? 3.177 -6.486 -9.717 1.00 77.25 182 MET A N 1
ATOM 1441 C CA . MET A 1 182 ? 2.331 -5.355 -10.112 1.00 77.25 182 MET A CA 1
ATOM 1442 C C . MET A 1 182 ? 3.126 -4.209 -10.743 1.00 77.25 182 MET A C 1
ATOM 1444 O O . MET A 1 182 ? 2.530 -3.278 -11.289 1.00 77.25 182 MET A O 1
ATOM 1448 N N . ASN A 1 183 ? 4.459 -4.258 -10.700 1.00 84.06 183 ASN A N 1
ATOM 1449 C CA . ASN A 1 183 ? 5.310 -3.213 -11.243 1.00 84.06 183 ASN A CA 1
ATOM 1450 C C . ASN A 1 183 ? 5.519 -3.405 -12.753 1.00 84.06 183 ASN A C 1
ATOM 1452 O O . ASN A 1 183 ? 6.480 -4.023 -13.206 1.00 84.06 183 ASN A O 1
ATOM 1456 N N . ILE A 1 184 ? 4.618 -2.835 -13.553 1.00 87.94 184 ILE A N 1
ATOM 1457 C CA . ILE A 1 184 ? 4.627 -2.970 -15.019 1.00 87.94 184 ILE A CA 1
ATOM 1458 C C . ILE A 1 184 ? 5.906 -2.451 -15.700 1.00 87.94 184 ILE A C 1
ATOM 1460 O O . ILE A 1 184 ? 6.169 -2.825 -16.844 1.00 87.94 184 ILE A O 1
ATOM 1464 N N . ILE A 1 185 ? 6.722 -1.628 -15.025 1.00 88.12 185 ILE A N 1
ATOM 1465 C CA . ILE A 1 185 ? 7.998 -1.156 -15.585 1.00 88.12 185 ILE A CA 1
ATOM 1466 C C . ILE A 1 185 ? 9.025 -2.290 -15.715 1.00 88.12 185 ILE A C 1
ATOM 1468 O O . ILE A 1 185 ? 9.869 -2.240 -16.606 1.00 88.12 185 ILE A O 1
ATOM 1472 N N . GLU A 1 186 ? 8.918 -3.353 -14.910 1.00 87.38 186 GLU A N 1
ATOM 1473 C CA . GLU A 1 186 ? 9.800 -4.522 -15.013 1.00 87.38 186 GLU A CA 1
ATOM 1474 C C . GLU A 1 186 ? 9.647 -5.228 -16.363 1.00 87.38 186 GLU A C 1
ATOM 1476 O O . GLU A 1 186 ? 10.631 -5.675 -16.956 1.00 87.38 186 GLU A O 1
ATOM 1481 N N . ASN A 1 187 ? 8.434 -5.246 -16.924 1.00 89.62 187 ASN A N 1
ATOM 1482 C CA . ASN A 1 187 ? 8.196 -5.758 -18.272 1.00 89.62 187 ASN A CA 1
ATOM 1483 C C . ASN A 1 187 ? 8.880 -4.892 -19.337 1.00 89.62 187 ASN A C 1
ATOM 1485 O O . ASN A 1 187 ? 9.440 -5.432 -20.294 1.00 89.62 187 ASN A O 1
ATOM 1489 N N . VAL A 1 188 ? 8.886 -3.567 -19.158 1.00 92.75 188 VAL A N 1
ATOM 1490 C CA . VAL A 1 188 ? 9.608 -2.642 -20.046 1.00 92.75 188 VAL A CA 1
ATOM 1491 C C . VAL A 1 188 ? 11.110 -2.910 -19.965 1.00 92.75 188 VAL A C 1
ATOM 1493 O O . VAL A 1 188 ? 11.767 -3.034 -20.998 1.00 92.75 188 VAL A O 1
ATOM 1496 N N . TRP A 1 189 ? 11.655 -3.095 -18.758 1.00 91.88 189 TRP A N 1
ATOM 1497 C CA . TRP A 1 189 ? 13.059 -3.464 -18.574 1.00 91.88 189 TRP A CA 1
ATOM 1498 C C . TRP A 1 189 ? 13.400 -4.827 -19.172 1.00 91.88 189 TRP A C 1
ATOM 1500 O O . TRP A 1 189 ? 14.461 -4.978 -19.780 1.00 91.88 189 TRP A O 1
ATOM 1510 N N . GLY A 1 190 ? 12.517 -5.817 -19.038 1.00 91.56 190 GLY A N 1
ATOM 1511 C CA . GLY A 1 190 ? 12.659 -7.131 -19.666 1.00 91.56 190 GLY A CA 1
ATOM 1512 C C . GLY A 1 190 ? 12.737 -7.035 -21.189 1.00 91.56 190 GLY A C 1
ATOM 1513 O O . GLY A 1 190 ? 13.667 -7.574 -21.794 1.00 91.56 190 GLY A O 1
ATOM 1514 N N . LEU A 1 191 ? 11.817 -6.283 -21.799 1.00 92.75 191 LEU A N 1
ATOM 1515 C CA . LEU A 1 191 ? 11.787 -6.055 -23.243 1.00 92.75 191 LEU A CA 1
ATOM 1516 C C . LEU A 1 191 ? 13.034 -5.302 -23.722 1.00 92.75 191 LEU A C 1
ATOM 1518 O O . LEU A 1 191 ? 13.693 -5.741 -24.665 1.00 92.75 191 LEU A O 1
ATOM 1522 N N . MET A 1 192 ? 13.418 -4.233 -23.021 1.00 93.94 192 MET A N 1
ATOM 1523 C CA . MET A 1 192 ? 14.607 -3.443 -23.342 1.00 93.94 192 MET A CA 1
ATOM 1524 C C . MET A 1 192 ? 15.883 -4.293 -23.270 1.00 93.94 192 MET A C 1
ATOM 1526 O O . MET A 1 192 ? 16.673 -4.293 -24.213 1.00 93.94 192 MET A O 1
ATOM 1530 N N . LYS A 1 193 ? 16.066 -5.089 -22.204 1.00 91.12 193 LYS A N 1
ATOM 1531 C CA . LYS A 1 193 ? 17.195 -6.033 -22.077 1.00 91.12 193 LYS A CA 1
ATOM 1532 C C . LYS A 1 193 ? 17.198 -7.061 -23.207 1.00 91.12 193 LYS A C 1
ATOM 1534 O O . LYS A 1 193 ? 18.248 -7.323 -23.792 1.00 91.12 193 LYS A O 1
ATOM 1539 N N . SER A 1 194 ? 16.031 -7.615 -23.541 1.00 93.00 194 SER A N 1
ATOM 1540 C CA . SER A 1 194 ? 15.885 -8.578 -24.636 1.00 93.00 194 SER A CA 1
ATOM 1541 C C . SER A 1 194 ? 16.315 -7.967 -25.974 1.00 93.00 194 SER A C 1
ATOM 1543 O O . SER A 1 194 ? 17.141 -8.547 -26.679 1.00 93.00 194 SER A O 1
ATOM 1545 N N . ASN A 1 195 ? 15.846 -6.762 -26.293 1.00 93.12 195 ASN A N 1
ATOM 1546 C CA . ASN A 1 195 ? 16.176 -6.077 -27.542 1.00 93.12 195 ASN A CA 1
ATOM 1547 C C . ASN A 1 195 ? 17.652 -5.668 -27.609 1.00 93.12 195 ASN A C 1
ATOM 1549 O O . ASN A 1 195 ? 18.302 -5.890 -28.631 1.00 93.12 195 ASN A O 1
ATOM 1553 N N . LEU A 1 196 ? 18.215 -5.156 -26.511 1.00 92.25 196 LEU A N 1
ATOM 1554 C CA . LEU A 1 196 ? 19.637 -4.811 -26.424 1.00 92.25 196 LEU A CA 1
ATOM 1555 C C . LEU A 1 196 ? 20.544 -6.041 -26.552 1.00 92.25 196 LEU A C 1
ATOM 1557 O O . LEU A 1 196 ? 21.572 -5.968 -27.222 1.00 92.25 196 LEU A O 1
ATOM 1561 N N . SER A 1 197 ? 20.155 -7.187 -25.983 1.00 90.75 197 SER A N 1
ATOM 1562 C CA . SER A 1 197 ? 20.944 -8.426 -26.086 1.00 90.75 197 SER A CA 1
ATOM 1563 C C . SER A 1 197 ? 21.101 -8.907 -27.534 1.00 90.75 197 SER A C 1
ATOM 1565 O O . SER A 1 197 ? 22.159 -9.405 -27.914 1.00 90.75 197 SER A O 1
ATOM 1567 N N . ARG A 1 198 ? 20.088 -8.669 -28.380 1.00 91.12 198 ARG A N 1
ATOM 1568 C CA . ARG A 1 198 ? 20.108 -9.011 -29.812 1.00 91.12 198 ARG A CA 1
ATOM 1569 C C . ARG A 1 198 ? 21.005 -8.093 -30.645 1.00 91.12 198 ARG A C 1
ATOM 1571 O O . ARG A 1 198 ? 21.369 -8.464 -31.754 1.00 91.12 198 ARG A O 1
ATOM 1578 N N . LYS A 1 199 ? 21.381 -6.919 -30.125 1.00 88.94 199 LYS A N 1
ATOM 1579 C CA . LYS A 1 199 ? 22.247 -5.943 -30.814 1.00 88.94 199 LYS A CA 1
ATOM 1580 C C . LYS A 1 199 ? 23.742 -6.271 -30.711 1.00 88.94 199 LYS A C 1
ATOM 1582 O O . LYS A 1 199 ? 24.556 -5.544 -31.264 1.00 88.94 199 LYS A O 1
ATOM 1587 N N . GLY A 1 200 ? 24.117 -7.353 -30.020 1.00 82.06 200 GLY A N 1
ATOM 1588 C CA . GLY A 1 200 ? 25.505 -7.822 -29.977 1.00 82.06 200 GLY A CA 1
ATOM 1589 C C . GLY A 1 200 ? 26.464 -6.894 -29.222 1.00 82.06 200 GLY A C 1
ATOM 1590 O O . GLY A 1 200 ? 27.646 -6.855 -29.544 1.00 82.06 200 GLY A O 1
ATOM 1591 N N . LEU A 1 201 ? 25.991 -6.185 -28.192 1.00 85.88 201 LEU A N 1
ATOM 1592 C CA . LEU A 1 201 ? 26.725 -5.125 -27.473 1.00 85.88 201 LEU A CA 1
ATOM 1593 C C . LEU A 1 201 ? 27.812 -5.619 -26.491 1.00 85.88 201 LEU A C 1
ATOM 1595 O O . LEU A 1 201 ? 28.234 -4.878 -25.610 1.00 85.88 201 LEU A O 1
ATOM 1599 N N . HIS A 1 202 ? 28.273 -6.862 -26.619 1.00 82.44 202 HIS A N 1
ATOM 1600 C CA . HIS A 1 202 ? 29.201 -7.511 -25.683 1.00 82.44 202 HIS A CA 1
ATOM 1601 C C . HIS A 1 202 ? 30.556 -6.797 -25.514 1.00 82.44 202 HIS A C 1
ATOM 1603 O O . HIS A 1 202 ? 31.143 -6.881 -24.440 1.00 82.44 202 HIS A O 1
ATOM 1609 N N . ASN A 1 203 ? 31.018 -6.070 -26.537 1.00 85.56 203 ASN A N 1
ATOM 1610 C CA . ASN A 1 203 ? 32.268 -5.298 -26.510 1.00 85.56 203 ASN A CA 1
ATOM 1611 C C . ASN A 1 203 ? 32.037 -3.774 -26.543 1.00 85.56 203 ASN A C 1
ATOM 1613 O O . ASN A 1 203 ? 32.983 -3.019 -26.763 1.00 85.56 203 ASN A O 1
ATOM 1617 N N . ALA A 1 204 ? 30.792 -3.314 -26.383 1.00 86.00 204 ALA A N 1
ATOM 1618 C CA . ALA A 1 204 ? 30.467 -1.894 -26.458 1.00 86.00 204 ALA A CA 1
ATOM 1619 C C . ALA A 1 204 ? 31.037 -1.135 -25.249 1.00 86.00 204 ALA A C 1
ATOM 162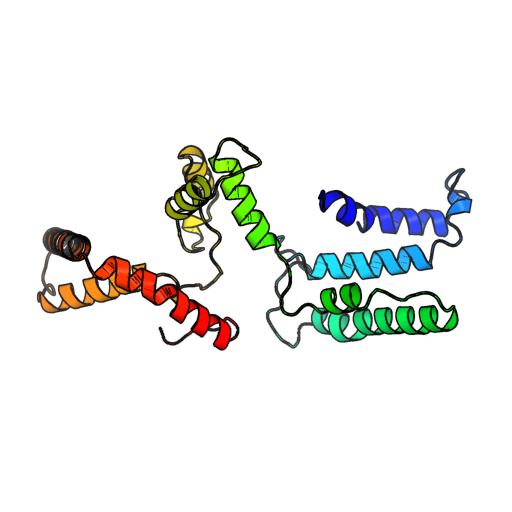1 O O . ALA A 1 204 ? 30.906 -1.570 -24.103 1.00 86.00 204 ALA A O 1
ATOM 1622 N N . GLY A 1 205 ? 31.633 0.034 -25.495 1.00 91.81 205 GLY A N 1
ATOM 1623 C CA . GLY A 1 205 ? 32.028 0.955 -24.424 1.00 91.81 205 GLY A CA 1
ATOM 1624 C C . GLY A 1 205 ? 30.814 1.607 -23.745 1.00 91.81 205 GLY A C 1
ATOM 1625 O O . GLY A 1 205 ? 29.705 1.587 -24.282 1.00 91.81 205 GLY A O 1
ATOM 1626 N N . CYS A 1 206 ? 31.019 2.244 -22.585 1.00 92.62 206 CYS A N 1
ATOM 1627 C CA . CYS A 1 206 ? 29.938 2.861 -21.799 1.00 92.62 206 CYS A CA 1
ATOM 1628 C C . CYS A 1 206 ? 29.062 3.830 -22.615 1.00 92.62 206 CYS A C 1
ATOM 1630 O O . CYS A 1 206 ? 27.836 3.753 -22.550 1.00 92.62 206 CYS A O 1
ATOM 1632 N N . ASP A 1 207 ? 29.671 4.696 -23.429 1.00 94.56 207 ASP A N 1
ATOM 1633 C CA . ASP A 1 207 ? 28.942 5.693 -24.227 1.00 94.56 207 ASP A CA 1
ATOM 1634 C C . ASP A 1 207 ? 28.129 5.068 -25.364 1.00 94.56 207 ASP A C 1
ATOM 1636 O O . ASP A 1 207 ? 27.078 5.574 -25.762 1.00 94.56 207 ASP A O 1
ATOM 1640 N N . GLU A 1 208 ? 28.620 3.967 -25.930 1.00 92.56 208 GLU A N 1
ATOM 1641 C CA . GLU A 1 208 ? 27.902 3.220 -26.957 1.00 92.56 208 GLU A CA 1
ATOM 1642 C C . GLU A 1 208 ? 26.725 2.457 -26.354 1.00 92.56 208 GLU A C 1
ATOM 1644 O O . GLU A 1 208 ? 25.624 2.488 -26.910 1.00 92.56 208 GLU A O 1
ATOM 1649 N N . LEU A 1 209 ? 26.927 1.835 -25.190 1.00 93.38 209 LEU A N 1
ATOM 1650 C CA . LEU A 1 209 ? 25.857 1.184 -24.447 1.00 93.38 209 LEU A CA 1
ATOM 1651 C C . LEU A 1 209 ? 24.763 2.193 -24.079 1.00 93.38 209 LEU A C 1
ATOM 1653 O O . LEU A 1 209 ? 23.586 1.932 -24.326 1.00 93.38 209 LEU A O 1
ATOM 1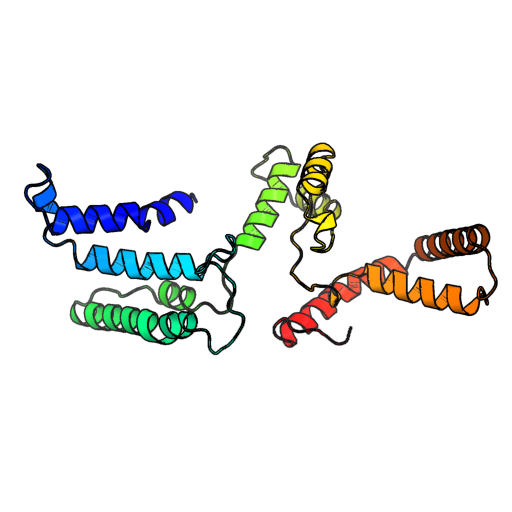657 N N . TRP A 1 210 ? 25.142 3.369 -23.571 1.00 94.12 210 TRP A N 1
ATOM 1658 C CA . TRP A 1 210 ? 24.197 4.428 -23.218 1.00 94.12 210 TRP A CA 1
ATOM 1659 C C . TRP A 1 210 ? 23.378 4.904 -24.421 1.00 94.12 210 TRP A C 1
ATOM 1661 O O . TRP A 1 210 ? 22.149 4.948 -24.348 1.00 94.12 210 TRP A O 1
ATOM 1671 N N . ARG A 1 211 ? 24.026 5.161 -25.567 1.00 95.00 211 ARG A N 1
ATOM 1672 C CA . ARG A 1 211 ? 23.325 5.527 -26.811 1.00 95.00 211 ARG A CA 1
ATOM 1673 C C . ARG A 1 211 ? 22.328 4.457 -27.249 1.00 95.00 211 ARG A C 1
ATOM 1675 O O . ARG A 1 211 ? 21.213 4.786 -27.649 1.00 95.00 211 ARG A O 1
ATOM 1682 N N . ASN A 1 212 ? 22.702 3.182 -27.148 1.00 94.31 212 ASN A N 1
ATOM 1683 C CA . ASN A 1 212 ? 21.812 2.075 -27.494 1.00 94.31 212 ASN A CA 1
ATOM 1684 C C . ASN A 1 212 ? 20.617 1.967 -26.539 1.00 94.31 212 ASN A C 1
ATOM 1686 O O . ASN A 1 212 ? 19.498 1.757 -27.007 1.00 94.31 212 ASN A O 1
ATOM 1690 N N . VAL A 1 213 ? 20.833 2.150 -25.232 1.00 94.75 213 VAL A N 1
ATOM 1691 C CA . VAL A 1 213 ? 19.761 2.186 -24.223 1.00 94.75 213 VAL A CA 1
ATOM 1692 C C . VAL A 1 213 ? 18.794 3.337 -24.503 1.00 94.75 213 VAL A C 1
ATOM 1694 O O . VAL A 1 213 ? 17.586 3.118 -24.532 1.00 94.75 213 VAL A O 1
ATOM 1697 N N . GLN A 1 214 ? 19.300 4.544 -24.770 1.00 96.31 214 GLN A N 1
ATOM 1698 C CA . GLN A 1 214 ? 18.461 5.704 -25.091 1.00 96.31 214 GLN A CA 1
ATOM 1699 C C . GLN A 1 214 ? 17.645 5.491 -26.372 1.00 96.31 214 GLN A C 1
ATOM 1701 O O . GLN A 1 214 ? 16.447 5.780 -26.391 1.00 96.31 214 GLN A O 1
ATOM 1706 N N . ALA A 1 215 ? 18.274 4.960 -27.425 1.00 94.88 215 ALA A N 1
ATOM 1707 C CA . ALA A 1 215 ? 17.597 4.660 -28.683 1.00 94.88 215 ALA A CA 1
ATOM 1708 C C . ALA A 1 215 ? 16.491 3.613 -28.490 1.00 94.88 215 ALA A C 1
ATOM 1710 O O . ALA A 1 215 ? 15.377 3.804 -28.970 1.00 94.88 215 ALA A O 1
ATOM 1711 N N . GLU A 1 216 ? 16.774 2.539 -27.747 1.00 95.06 216 GLU A N 1
ATOM 1712 C CA . GLU A 1 216 ? 15.783 1.505 -27.441 1.00 95.06 216 GLU A CA 1
ATOM 1713 C C . GLU A 1 216 ? 14.620 2.062 -26.617 1.00 95.06 216 GLU A C 1
ATOM 1715 O O . GLU A 1 216 ? 13.460 1.858 -26.962 1.00 95.06 216 GLU A O 1
ATOM 1720 N N . TRP A 1 217 ? 14.916 2.841 -25.575 1.00 95.44 217 TRP A N 1
ATOM 1721 C CA . TRP A 1 217 ? 13.899 3.505 -24.765 1.00 95.44 217 TRP A CA 1
ATOM 1722 C C . TRP A 1 217 ? 12.987 4.407 -25.605 1.00 95.44 217 TRP A C 1
ATOM 1724 O O . TRP A 1 217 ? 11.771 4.424 -25.412 1.00 95.44 217 TRP A O 1
ATOM 1734 N N . HIS A 1 218 ? 13.552 5.155 -26.557 1.00 94.88 218 HIS A N 1
ATOM 1735 C CA . HIS A 1 218 ? 12.767 5.987 -27.469 1.00 94.88 218 HIS A CA 1
ATOM 1736 C C . HIS A 1 218 ? 11.863 5.160 -28.379 1.00 94.88 218 HIS A C 1
ATOM 1738 O O . HIS A 1 218 ? 10.707 5.537 -28.548 1.00 94.88 218 HIS A O 1
ATOM 1744 N N . LEU A 1 219 ? 12.337 4.030 -28.906 1.00 94.00 219 LEU A N 1
ATOM 1745 C CA . LEU A 1 219 ? 11.508 3.130 -29.711 1.00 94.00 219 LEU A CA 1
ATOM 1746 C C . LEU A 1 219 ? 10.335 2.571 -28.899 1.00 94.00 219 LEU A C 1
ATOM 1748 O O . LEU A 1 219 ? 9.192 2.687 -29.335 1.00 94.00 219 LEU A O 1
ATOM 1752 N N . LEU A 1 220 ? 10.596 2.062 -27.691 1.00 93.44 220 LEU A N 1
ATOM 1753 C CA . LEU A 1 220 ? 9.551 1.537 -26.805 1.00 93.44 220 LEU A CA 1
ATOM 1754 C C . LEU A 1 220 ? 8.526 2.607 -26.415 1.00 93.44 220 LEU A C 1
ATOM 1756 O O . LEU A 1 220 ? 7.337 2.328 -26.341 1.00 93.44 220 LEU A O 1
ATOM 1760 N N . LYS A 1 221 ? 8.962 3.854 -26.208 1.00 91.06 221 LYS A N 1
ATOM 1761 C CA . LYS A 1 221 ? 8.058 4.974 -25.914 1.00 91.06 221 LYS A CA 1
ATOM 1762 C C . LYS A 1 221 ? 7.148 5.333 -27.096 1.00 91.06 221 LYS A C 1
ATOM 1764 O O . LYS A 1 221 ? 6.076 5.895 -26.882 1.00 91.06 221 LYS A O 1
ATOM 1769 N N . MET A 1 222 ? 7.593 5.089 -28.328 1.00 91.62 222 MET A N 1
ATOM 1770 C CA . MET A 1 222 ? 6.814 5.364 -29.542 1.00 91.62 222 MET A CA 1
ATOM 1771 C C . MET A 1 222 ? 5.830 4.242 -29.887 1.00 91.62 222 MET A C 1
ATOM 1773 O O . MET A 1 222 ? 4.917 4.476 -30.682 1.00 91.62 222 MET A O 1
ATOM 1777 N N . ASP A 1 223 ? 5.986 3.060 -29.290 1.00 93.31 223 ASP A N 1
ATOM 1778 C CA . ASP A 1 223 ? 5.017 1.974 -29.392 1.00 93.31 223 ASP A CA 1
ATOM 1779 C C . ASP A 1 223 ? 3.704 2.384 -28.704 1.00 93.31 223 ASP A C 1
ATOM 1781 O O . ASP A 1 223 ? 3.634 2.569 -27.484 1.00 93.31 223 ASP A O 1
ATOM 1785 N N . ARG A 1 224 ? 2.655 2.569 -29.514 1.00 92.06 224 ARG A N 1
ATOM 1786 C CA . ARG A 1 224 ? 1.341 3.016 -29.036 1.00 92.06 224 ARG A CA 1
ATOM 1787 C C . ARG A 1 224 ? 0.567 1.920 -28.312 1.00 92.06 224 ARG A C 1
ATOM 1789 O O . ARG A 1 224 ? -0.333 2.263 -27.551 1.00 92.06 224 ARG A O 1
ATOM 1796 N N . ASP A 1 225 ? 0.926 0.658 -28.520 1.00 94.12 225 ASP A N 1
ATOM 1797 C CA . ASP A 1 225 ? 0.204 -0.495 -27.987 1.00 94.12 225 ASP A CA 1
ATOM 1798 C C . ASP A 1 225 ? 0.858 -1.026 -26.705 1.00 94.12 225 ASP A C 1
ATOM 1800 O O . ASP A 1 225 ? 0.172 -1.578 -25.842 1.00 94.12 225 ASP A O 1
ATOM 1804 N N . LEU A 1 226 ? 2.165 -0.791 -26.523 1.00 92.81 226 LEU A N 1
ATOM 1805 C CA . LEU A 1 226 ? 2.913 -1.255 -25.352 1.00 92.81 226 LEU A CA 1
ATOM 1806 C C . LEU A 1 226 ? 2.323 -0.748 -24.031 1.00 92.81 226 LEU A C 1
ATOM 1808 O O . LEU A 1 226 ? 2.038 -1.542 -23.135 1.00 92.81 226 LEU A O 1
ATOM 1812 N N . ILE A 1 227 ? 2.145 0.569 -23.887 1.00 89.69 227 ILE A N 1
ATOM 1813 C CA . ILE A 1 227 ? 1.666 1.154 -22.626 1.00 89.69 227 ILE A CA 1
ATOM 1814 C C . ILE A 1 227 ? 0.228 0.704 -22.306 1.00 89.69 227 ILE A C 1
ATOM 1816 O O . ILE A 1 227 ? 0.027 0.208 -21.194 1.00 89.69 227 ILE A O 1
ATOM 1820 N N . PRO A 1 228 ? -0.756 0.789 -23.228 1.00 91.38 228 PRO A N 1
ATOM 1821 C CA . PRO A 1 228 ? -2.090 0.237 -22.990 1.00 91.38 228 PRO A CA 1
ATOM 1822 C C . PRO A 1 228 ? -2.066 -1.239 -22.581 1.00 91.38 228 PRO A C 1
ATOM 1824 O O . PRO A 1 228 ? -2.647 -1.588 -21.557 1.00 91.38 228 PRO A O 1
ATOM 1827 N N . ALA A 1 229 ? -1.307 -2.088 -23.284 1.00 92.31 229 ALA A N 1
ATOM 1828 C CA . ALA A 1 229 ? -1.223 -3.514 -22.969 1.00 92.31 229 ALA A CA 1
ATOM 1829 C C . ALA A 1 229 ? -0.661 -3.789 -21.560 1.00 92.31 229 ALA A C 1
ATOM 1831 O O . ALA A 1 229 ? -1.096 -4.727 -20.882 1.00 92.31 229 ALA A O 1
ATOM 1832 N N . LEU A 1 230 ? 0.289 -2.970 -21.092 1.00 91.06 230 LEU A N 1
ATOM 1833 C CA . LEU A 1 230 ? 0.813 -3.059 -19.728 1.00 91.06 230 LEU A CA 1
ATOM 1834 C C . LEU A 1 230 ? -0.266 -2.730 -18.690 1.00 91.06 230 LEU A C 1
ATOM 1836 O O . LEU A 1 230 ? -0.441 -3.502 -17.743 1.00 91.06 230 LEU A O 1
ATOM 1840 N N . TYR A 1 231 ? -1.023 -1.648 -18.883 1.00 89.12 231 TYR A N 1
ATOM 1841 C CA . TYR A 1 231 ? -2.121 -1.280 -17.984 1.00 89.12 231 TYR A CA 1
ATOM 1842 C C . TYR A 1 231 ? -3.269 -2.297 -18.020 1.00 89.12 231 TYR A C 1
ATOM 1844 O O . TYR A 1 231 ? -3.732 -2.720 -16.961 1.00 89.12 231 TYR A O 1
ATOM 1852 N N . ASP A 1 232 ? -3.650 -2.789 -19.199 1.00 91.00 232 ASP A N 1
ATOM 1853 C CA . ASP A 1 232 ? -4.681 -3.824 -19.371 1.00 91.00 232 ASP A CA 1
ATOM 1854 C C . ASP A 1 232 ? -4.288 -5.162 -18.723 1.00 91.00 232 ASP A C 1
ATOM 1856 O O . ASP A 1 232 ? -5.134 -6.014 -18.429 1.00 91.00 232 ASP A O 1
ATOM 1860 N N . SER A 1 233 ? -2.994 -5.370 -18.460 1.00 90.25 233 SER A N 1
ATOM 1861 C CA . SER A 1 233 ? -2.511 -6.542 -17.732 1.00 90.25 233 SER A CA 1
ATOM 1862 C C . SER A 1 233 ? -2.691 -6.449 -16.212 1.00 90.25 233 SER A C 1
ATOM 1864 O O . SER A 1 233 ? -2.762 -7.493 -15.559 1.00 90.25 233 SER A O 1
ATOM 1866 N N . LEU A 1 234 ? -2.812 -5.242 -15.643 1.00 87.88 234 LEU A N 1
ATOM 1867 C CA . LEU A 1 234 ? -2.878 -5.031 -14.191 1.00 87.88 234 LEU A CA 1
ATOM 1868 C C . LEU A 1 234 ? -4.051 -5.758 -13.518 1.00 87.88 234 LEU A C 1
ATOM 1870 O O . LEU A 1 234 ? -3.785 -6.468 -12.547 1.00 87.88 234 LEU A O 1
ATOM 1874 N N . PRO A 1 235 ? -5.309 -5.690 -14.009 1.00 89.19 235 PRO A N 1
ATOM 1875 C CA . PRO A 1 235 ? -6.423 -6.376 -13.348 1.00 89.19 235 PRO A CA 1
ATOM 1876 C C . PRO A 1 235 ? -6.197 -7.886 -13.216 1.00 89.19 235 PRO A C 1
ATOM 1878 O O . PRO A 1 235 ? -6.508 -8.489 -12.190 1.00 89.19 235 PRO A O 1
ATOM 1881 N N . ARG A 1 236 ? -5.598 -8.500 -14.241 1.00 89.06 236 ARG A N 1
ATOM 1882 C CA . ARG A 1 236 ? -5.303 -9.935 -14.272 1.00 89.06 236 ARG A CA 1
ATOM 1883 C C . ARG A 1 236 ? -4.154 -10.310 -13.333 1.00 89.06 236 ARG A C 1
ATOM 1885 O O . ARG A 1 236 ? -4.249 -11.333 -12.662 1.00 89.06 236 ARG A O 1
ATOM 1892 N N . ARG A 1 237 ? -3.108 -9.480 -13.246 1.00 87.56 237 ARG A N 1
ATOM 1893 C CA . ARG A 1 237 ? -2.011 -9.641 -12.270 1.00 87.56 237 ARG A CA 1
ATOM 1894 C C . ARG A 1 237 ? -2.523 -9.524 -10.839 1.00 87.56 237 ARG A C 1
ATOM 1896 O O . ARG A 1 237 ? -2.244 -10.385 -10.015 1.00 87.56 237 ARG A O 1
ATOM 1903 N N . MET A 1 238 ? -3.340 -8.506 -10.562 1.00 84.38 238 MET A N 1
ATOM 1904 C CA . MET A 1 238 ? -3.964 -8.317 -9.251 1.00 84.38 238 MET A CA 1
ATOM 1905 C C . MET A 1 238 ? -4.829 -9.521 -8.869 1.00 84.38 238 MET A C 1
ATOM 1907 O O . MET A 1 238 ? -4.728 -10.015 -7.750 1.00 84.38 238 MET A O 1
ATOM 1911 N N . ALA A 1 239 ? -5.631 -10.044 -9.803 1.00 84.62 239 ALA A N 1
ATOM 1912 C CA . ALA A 1 239 ? -6.409 -11.258 -9.571 1.00 84.62 239 ALA A CA 1
ATOM 1913 C C . ALA A 1 239 ? -5.519 -12.473 -9.250 1.00 84.62 239 ALA A C 1
ATOM 1915 O O . ALA A 1 239 ? -5.861 -13.249 -8.360 1.00 84.62 239 ALA A O 1
ATOM 1916 N N . ALA A 1 240 ? -4.372 -12.620 -9.921 1.00 83.94 240 ALA A N 1
ATOM 1917 C CA . ALA A 1 240 ? -3.418 -13.695 -9.648 1.00 83.94 240 ALA A CA 1
ATOM 1918 C C . ALA A 1 240 ? -2.787 -13.575 -8.249 1.00 83.94 240 ALA A C 1
ATOM 1920 O O . ALA A 1 240 ? -2.738 -14.565 -7.524 1.00 83.94 240 ALA A O 1
ATOM 1921 N N . VAL A 1 241 ? -2.391 -12.367 -7.829 1.00 80.88 241 VAL A N 1
ATOM 1922 C CA . VAL A 1 241 ? -1.874 -12.108 -6.470 1.00 80.88 241 VAL A CA 1
ATOM 1923 C C . VAL A 1 241 ? -2.930 -12.434 -5.409 1.00 80.88 241 VAL A C 1
ATOM 1925 O O . VAL A 1 241 ? -2.626 -13.065 -4.397 1.00 80.88 241 VAL A O 1
ATOM 1928 N N . VAL A 1 242 ? -4.192 -12.061 -5.650 1.00 80.44 242 VAL A N 1
ATOM 1929 C CA . VAL A 1 242 ? -5.307 -12.394 -4.748 1.00 80.44 242 VAL A CA 1
ATOM 1930 C C . VAL A 1 242 ? -5.521 -13.908 -4.666 1.00 80.44 242 VAL A C 1
ATOM 1932 O O . VAL A 1 242 ? -5.675 -14.440 -3.569 1.00 80.44 242 VAL A O 1
ATOM 1935 N N . GLN A 1 243 ? -5.489 -14.618 -5.798 1.00 79.38 243 GLN A N 1
ATOM 1936 C CA . GLN A 1 243 ? -5.599 -16.083 -5.829 1.00 79.38 243 GLN A CA 1
ATOM 1937 C C . GLN A 1 243 ? -4.429 -16.773 -5.118 1.00 79.38 243 GLN A C 1
ATOM 1939 O O . GLN A 1 243 ? -4.633 -17.789 -4.458 1.00 79.38 243 GLN A O 1
ATOM 1944 N N . ALA A 1 244 ? -3.230 -16.196 -5.198 1.00 78.56 244 ALA A N 1
ATOM 1945 C CA . ALA A 1 244 ? -2.041 -16.662 -4.489 1.00 78.56 244 ALA A CA 1
ATOM 1946 C C . ALA A 1 244 ? -2.037 -16.294 -2.991 1.00 78.56 244 ALA A C 1
ATOM 1948 O O . ALA A 1 244 ? -1.058 -16.559 -2.297 1.00 78.56 244 ALA A O 1
ATOM 1949 N N . GLY A 1 245 ? -3.098 -15.661 -2.474 1.00 76.38 245 GLY A N 1
ATOM 1950 C CA . GLY A 1 245 ? -3.174 -15.244 -1.072 1.00 76.38 245 GLY A CA 1
ATOM 1951 C C . GLY A 1 245 ? -2.128 -14.192 -0.691 1.00 76.38 245 GLY A C 1
ATOM 1952 O O . GLY A 1 245 ? -1.725 -14.137 0.466 1.00 76.38 245 GLY A O 1
ATOM 1953 N N . GLY A 1 246 ? -1.669 -13.384 -1.652 1.00 70.62 246 GLY A N 1
ATOM 1954 C CA . GLY A 1 246 ? -0.613 -12.388 -1.454 1.00 70.62 246 GLY A CA 1
ATOM 1955 C C . GLY A 1 246 ? 0.816 -12.910 -1.648 1.00 70.62 246 GLY A C 1
ATOM 1956 O O . GLY A 1 246 ? 1.753 -12.131 -1.496 1.00 70.62 246 GLY A O 1
ATOM 1957 N N . ALA A 1 247 ? 1.003 -14.189 -1.992 1.00 70.81 247 ALA A N 1
ATOM 1958 C CA . ALA A 1 247 ? 2.305 -14.724 -2.392 1.00 70.81 247 ALA A CA 1
ATOM 1959 C C . ALA A 1 247 ? 2.683 -14.314 -3.831 1.00 70.81 247 ALA A C 1
ATOM 1961 O O . ALA A 1 247 ? 1.843 -13.830 -4.593 1.00 70.81 247 ALA A O 1
ATOM 1962 N N . PHE A 1 248 ? 3.948 -14.544 -4.202 1.00 69.62 248 PHE A N 1
ATOM 1963 C CA . PHE A 1 248 ? 4.442 -14.312 -5.562 1.00 69.62 248 PHE A CA 1
ATOM 1964 C C . PHE A 1 248 ? 3.601 -15.074 -6.593 1.00 69.62 248 PHE A C 1
ATOM 1966 O O . PHE A 1 248 ? 3.343 -16.273 -6.456 1.00 69.62 248 PHE A O 1
ATOM 1973 N N . SER A 1 249 ? 3.198 -14.368 -7.639 1.00 67.69 249 SER A N 1
ATOM 1974 C CA . SER A 1 249 ? 2.516 -14.902 -8.809 1.00 67.69 249 SER A CA 1
ATOM 1975 C C . SER A 1 249 ? 3.515 -15.092 -9.953 1.00 67.69 249 SER A C 1
ATOM 1977 O O . SER A 1 249 ? 4.548 -14.437 -10.019 1.00 67.69 249 SER A O 1
ATOM 1979 N N . SER A 1 250 ? 3.238 -16.021 -10.866 1.00 59.62 250 SER A N 1
ATOM 1980 C CA . SER A 1 250 ? 4.158 -16.386 -11.955 1.00 59.62 250 SER A CA 1
ATOM 1981 C C . SER A 1 250 ? 4.132 -15.404 -13.140 1.00 59.62 250 SER A C 1
ATOM 1983 O O . SER A 1 250 ? 4.140 -15.850 -14.290 1.00 59.62 250 SER A O 1
ATOM 1985 N N . TYR A 1 251 ? 4.002 -14.102 -12.879 1.00 56.44 251 TYR A N 1
ATOM 1986 C CA . TYR A 1 251 ? 3.909 -13.062 -13.912 1.00 56.44 251 TYR A CA 1
ATOM 1987 C C . TYR A 1 251 ? 5.256 -12.472 -14.326 1.00 56.44 251 TYR A C 1
ATOM 1989 O O . TYR A 1 251 ? 6.186 -12.451 -13.496 1.00 56.44 251 TYR A O 1
#

pLDDT: mean 79.11, std 12.58, range [37.84, 96.31]

Organism: Rhipicephalus sanguineus (NCBI:txid34632)

Sequence (251 aa):
MKVSCATLVFSPAVISSLEFLQKNPKAHERASEFRDCGSTITFMKIVGMWYDLHDTSGWKSRQMPFVTSEDDRLAWLEVDFTGYLEDIKLESAKCRAKSLTKETFKYTLTRALNSDPVESLFSCFRQFNGGNDRVDARTAVFTAEKMLKQDLSPLHTSRAAKNRLEELCVMVADWPPLGADMNIIENVWGLMKSNLSRKGLHNAGCDELWRNVQAEWHLLKMDRDLIPALYDSLPRRMAAVVQAGGAFSSY

Radius of gyration: 26.55 Å; chains: 1; bounding box: 66×42×80 Å

Foldseek 3Di:
DPVVVVLVCLDPVNLVVLVCLLVCVPPDPCSVVSVPCVVVSVVSPLVNLLVQQPQLPPVDPNNNDDPDPPPVSVVCLVPVSVVVLVVQVVVCVVVVHDRQPPVRVVQSPDPDDDCVLVVVLVVQLCVLVVNPPDQDPVSSVVSVVQADEDAPPCVCVPPVNVVVCVVVVHHHHDDDHPNPLLPLVVVVVVVLVVVLVVVVCPPPDPVRSVVSSVVSVVVCVPPPVSVVVSVVCNVVSVVQCVVVVNDDGPD

InterPro domains:
  IPR036397 Ribonuclease H superfamily [G3DSA:3.30.420.10] (134-248)

Secondary structure (DSSP, 8-state):
--HHHHHHHTSHHHHHHHHHHHH-TTSSTTGGGGTTTHHHHHHHHHHHHHHHHH--SS-STTSSPP-STT-HHHHIIIIIHHHHHHHHHHHHHHTT---S-HHHHHHTS-SS---HHHHHHHHHHHHHTTT-SS--HHHHHHHHHTPBP----HHHHSHHHHHHHHHTT-PBPP--TTGGGG-THHHHHHHHHHHHHHTTGGG--HHHHHHHHHHHHHHHHH-TTHHHHHHHHHHHHHHHHHHTTTSPP--